Protein AF-A0AAW0AL88-F1 (afdb_monomer_lite)

Foldseek 3Di:
DPPPVVVVDPDPPPPPVVVVVVVVVVVVVVVVVVVVVVVVVVVVVVVVVVVVCVVVVPPDDDDCPDPVNVVVVQVVLVVQLVVLLVQLLVLLVVLLVLVVVCPDPPQDPVNNVVSVVVNVVSLVVNVVSLVSNQVSQVPHVVRHDRDDPVLSLVPNDSLSSVPVPPVPDPCCPPQCSDPVNVVVVVVVVCVVCVVVVLVVVLVVLQVLLQVLVLQLLLLVVVLVVCVVVVVPVVSVVSVVVSVVSVVVVVVVVVVVVVLCPDPPNPHDSDHDDDPDPVSDDPPPSDDDDDDDDDDDDDDDDDDDDDDDDDDDDDDPVVVVVVVVVVSVVVVVVPD

Organism: NCBI:txid2862362

Structure (mmCIF, N/CA/C/O backbone):
data_AF-A0AAW0AL88-F1
#
_entry.id   AF-A0AAW0AL88-F1
#
loop_
_atom_site.group_PDB
_atom_site.id
_atom_site.type_symbol
_atom_site.label_atom_id
_atom_site.label_alt_id
_atom_site.label_comp_id
_atom_site.label_asym_id
_atom_site.label_entity_id
_atom_site.label_seq_id
_atom_site.pdbx_PDB_ins_code
_atom_site.Cartn_x
_atom_site.Cartn_y
_atom_site.Cartn_z
_atom_site.occupancy
_atom_site.B_iso_or_equiv
_atom_site.auth_seq_id
_atom_site.auth_comp_id
_atom_site.auth_asym_id
_atom_site.auth_atom_id
_atom_site.pdbx_PDB_model_num
ATOM 1 N N . ARG A 1 1 ? 13.564 46.982 74.775 1.00 53.03 1 ARG A N 1
ATOM 2 C CA . ARG A 1 1 ? 12.233 47.479 74.321 1.00 53.03 1 ARG A CA 1
ATOM 3 C C . ARG A 1 1 ? 11.863 47.000 72.902 1.00 53.03 1 ARG A C 1
ATOM 5 O O . ARG A 1 1 ? 10.699 47.071 72.537 1.00 53.03 1 ARG A O 1
ATOM 12 N N . GLU A 1 2 ? 12.799 46.439 72.139 1.00 50.78 2 GLU A N 1
ATOM 13 C CA . GLU A 1 2 ? 12.770 46.278 70.680 1.00 50.78 2 GLU A CA 1
ATOM 14 C C . GLU A 1 2 ? 11.782 45.220 70.145 1.00 50.78 2 GLU A C 1
ATOM 16 O O . GLU A 1 2 ? 11.382 45.283 68.987 1.00 50.78 2 GLU A O 1
ATOM 21 N N . ARG A 1 3 ? 11.322 44.261 70.966 1.00 45.75 3 ARG A N 1
ATOM 22 C CA . ARG A 1 3 ? 10.416 43.181 70.501 1.00 45.75 3 ARG A CA 1
ATOM 23 C C . ARG A 1 3 ? 8.964 43.621 70.235 1.00 45.75 3 ARG A C 1
ATOM 25 O O . ARG A 1 3 ? 8.165 42.787 69.829 1.00 45.75 3 ARG A O 1
ATOM 32 N N . VAL A 1 4 ? 8.618 44.893 70.457 1.00 48.84 4 VAL A N 1
ATOM 33 C CA . VAL A 1 4 ? 7.266 45.441 70.202 1.00 48.84 4 VAL A CA 1
ATOM 34 C C . VAL A 1 4 ? 7.198 46.217 68.880 1.00 48.84 4 VAL A C 1
ATOM 36 O O . VAL A 1 4 ? 6.176 46.188 68.200 1.00 48.84 4 VAL A O 1
ATOM 39 N N . GLU A 1 5 ? 8.285 46.874 68.468 1.00 47.38 5 GLU A N 1
ATOM 40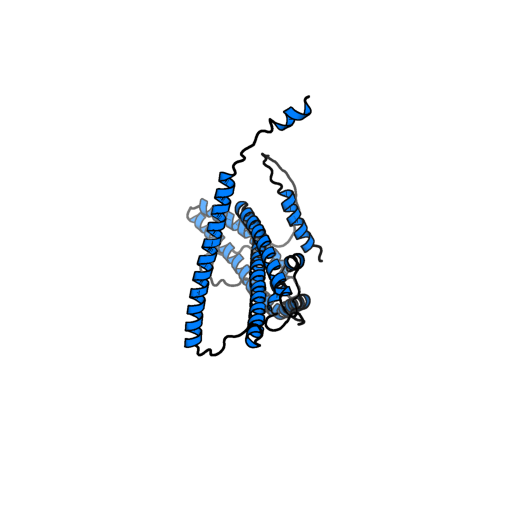 C CA . GLU A 1 5 ? 8.302 47.701 67.251 1.00 47.38 5 GLU A CA 1
ATOM 41 C C . GLU A 1 5 ? 8.389 46.856 65.970 1.00 47.38 5 GLU A C 1
ATOM 43 O O . GLU A 1 5 ? 7.806 47.223 64.950 1.00 47.38 5 GLU A O 1
ATOM 48 N N . ALA A 1 6 ? 8.992 45.663 66.048 1.00 50.16 6 ALA A N 1
ATOM 49 C CA . ALA A 1 6 ? 9.098 44.708 64.939 1.00 50.16 6 ALA A CA 1
ATOM 50 C C . ALA A 1 6 ? 7.747 44.208 64.376 1.00 50.16 6 ALA A C 1
ATOM 52 O O . ALA A 1 6 ? 7.713 43.660 63.279 1.00 50.16 6 ALA A O 1
ATOM 53 N N . ILE A 1 7 ? 6.634 44.397 65.097 1.00 49.16 7 ILE A N 1
ATOM 54 C CA . ILE A 1 7 ? 5.284 44.003 64.652 1.00 49.16 7 ILE A CA 1
ATOM 55 C C . ILE A 1 7 ? 4.590 45.138 63.870 1.00 49.16 7 ILE A C 1
ATOM 57 O O . ILE A 1 7 ? 3.636 44.892 63.137 1.00 49.16 7 ILE A O 1
ATOM 61 N N . ARG A 1 8 ? 5.058 46.392 63.987 1.00 47.66 8 ARG A N 1
ATOM 62 C CA . ARG A 1 8 ? 4.342 47.567 63.454 1.00 47.66 8 ARG A CA 1
ATOM 63 C C . ARG A 1 8 ? 4.602 47.892 61.982 1.00 47.66 8 ARG A C 1
ATOM 65 O O . ARG A 1 8 ? 3.777 48.577 61.391 1.00 47.66 8 ARG A O 1
ATOM 72 N N . ASN A 1 9 ? 5.697 47.394 61.405 1.00 55.06 9 ASN A N 1
ATOM 73 C CA . ASN A 1 9 ? 6.119 47.678 60.026 1.00 55.06 9 ASN A CA 1
ATOM 74 C C . ASN A 1 9 ? 6.251 46.400 59.174 1.00 55.06 9 ASN A C 1
ATOM 76 O O . ASN A 1 9 ? 7.238 46.218 58.464 1.00 55.06 9 ASN A O 1
ATOM 80 N N . VAL A 1 10 ? 5.248 45.517 59.211 1.00 48.25 10 VAL A N 1
ATOM 81 C CA . VAL A 1 10 ? 5.053 44.559 58.110 1.00 48.25 10 VAL A CA 1
ATOM 82 C C . VAL A 1 10 ? 4.366 45.320 56.969 1.00 48.25 10 VAL A C 1
ATOM 84 O O . VAL A 1 10 ? 3.235 45.772 57.163 1.00 48.25 10 VAL A O 1
ATOM 87 N N . PRO A 1 11 ? 5.000 45.506 55.795 1.00 47.00 11 PRO A N 1
ATOM 88 C CA . PRO A 1 11 ? 4.330 46.142 54.672 1.00 47.00 11 PRO A CA 1
ATOM 89 C C . PRO A 1 11 ? 3.191 45.238 54.199 1.00 47.00 11 PRO A C 1
ATOM 91 O O . PRO A 1 11 ? 3.417 44.095 53.800 1.00 47.00 11 PRO A O 1
ATOM 94 N N . VAL A 1 12 ? 1.959 45.750 54.224 1.00 53.41 12 VAL A N 1
ATOM 95 C CA . VAL A 1 12 ? 0.823 45.068 53.597 1.00 53.41 12 VAL A CA 1
ATOM 96 C C . VAL A 1 12 ? 1.023 45.147 52.087 1.00 53.41 12 VAL A C 1
ATOM 98 O O . VAL A 1 12 ? 0.667 46.135 51.447 1.00 53.41 12 VAL A O 1
ATOM 101 N N . ILE A 1 13 ? 1.625 44.103 51.518 1.00 51.59 13 ILE A N 1
ATOM 102 C CA . ILE A 1 13 ? 1.694 43.918 50.071 1.00 51.59 13 ILE A CA 1
ATOM 103 C C . ILE A 1 13 ? 0.266 43.635 49.596 1.00 51.59 13 ILE A C 1
ATOM 105 O O . ILE A 1 13 ? -0.215 42.503 49.671 1.00 51.59 13 ILE A O 1
ATOM 109 N N . ILE A 1 14 ? -0.417 44.677 49.118 1.00 53.16 14 ILE A N 1
ATOM 110 C CA . ILE A 1 14 ? -1.718 44.569 48.448 1.00 53.16 14 ILE A CA 1
ATOM 111 C C . ILE A 1 14 ? -1.472 43.934 47.071 1.00 53.16 14 ILE A C 1
ATOM 113 O O . ILE A 1 14 ? -1.403 44.609 46.046 1.00 53.16 14 ILE A O 1
ATOM 117 N N . SER A 1 15 ? -1.262 42.618 47.066 1.00 52.50 15 SER A N 1
ATOM 118 C CA . SER A 1 15 ? -1.003 41.827 45.864 1.00 52.50 15 SER A CA 1
ATOM 119 C C . SER A 1 15 ? -2.294 41.604 45.082 1.00 52.50 15 SER A C 1
ATOM 121 O O . SER A 1 15 ? -3.008 40.635 45.301 1.00 52.50 15 SER A O 1
ATOM 123 N N . ASP A 1 16 ? -2.595 42.545 44.185 1.00 54.50 16 ASP A N 1
ATOM 124 C CA . ASP A 1 16 ? -3.386 42.367 42.953 1.00 54.50 16 ASP A CA 1
ATOM 125 C C . ASP A 1 16 ? -4.714 41.568 43.060 1.00 54.50 16 ASP A C 1
ATOM 127 O O . ASP A 1 16 ? -5.187 40.933 42.113 1.00 54.50 16 ASP A O 1
ATOM 131 N N . GLY A 1 17 ? -5.346 41.602 44.239 1.00 53.78 17 GLY A N 1
ATOM 132 C CA . GLY A 1 17 ? -6.524 40.790 44.567 1.00 53.78 17 GLY A CA 1
ATOM 133 C C . GLY A 1 17 ? -7.760 41.132 43.734 1.00 53.78 17 GLY A C 1
ATOM 134 O O . GLY A 1 17 ? -8.638 40.295 43.542 1.00 53.78 17 GLY A O 1
ATOM 135 N N . ALA A 1 18 ? -7.816 42.351 43.191 1.00 55.06 18 ALA A N 1
ATOM 136 C CA . ALA A 1 18 ? -8.851 42.756 42.247 1.00 55.06 18 ALA A CA 1
ATOM 137 C C . ALA A 1 18 ? -8.755 41.965 40.931 1.00 55.06 18 ALA A C 1
ATOM 139 O O . ALA A 1 18 ? -9.780 41.539 40.401 1.00 55.06 18 ALA A O 1
ATOM 140 N N . THR A 1 19 ? -7.540 41.716 40.439 1.00 57.47 19 THR A N 1
ATOM 141 C CA . THR A 1 19 ? -7.290 41.013 39.174 1.00 57.47 19 THR A CA 1
ATOM 142 C C . THR A 1 19 ? -7.588 39.519 39.302 1.00 57.47 19 THR A C 1
ATOM 144 O O . THR A 1 19 ? -8.256 38.959 38.434 1.00 57.47 19 THR A O 1
ATOM 147 N N . THR A 1 20 ? -7.207 38.884 40.418 1.00 65.94 20 THR A N 1
ATOM 148 C CA . THR A 1 20 ? -7.560 37.476 40.705 1.00 65.94 20 THR A CA 1
ATOM 149 C C . THR A 1 20 ? -9.044 37.275 41.027 1.00 65.94 20 THR A C 1
ATOM 151 O O . THR A 1 20 ? -9.631 36.279 40.603 1.00 65.94 20 THR A O 1
ATOM 154 N N . TYR A 1 21 ? -9.699 38.217 41.714 1.00 72.94 21 TYR A N 1
ATOM 155 C CA . TYR A 1 21 ? -11.148 38.140 41.923 1.00 72.94 21 TYR A CA 1
ATOM 156 C C . TYR A 1 21 ? -11.926 38.356 40.615 1.00 72.94 21 TYR A C 1
ATOM 158 O O . TYR A 1 21 ? -12.899 37.651 40.353 1.00 72.94 21 TYR A O 1
ATOM 166 N N . ALA A 1 22 ? -11.487 39.283 39.755 1.00 74.75 22 ALA A N 1
ATOM 167 C CA . ALA A 1 22 ? -12.126 39.548 38.467 1.00 74.75 22 ALA A CA 1
ATOM 168 C C . ALA A 1 22 ? -12.036 38.357 37.497 1.00 74.75 22 ALA A C 1
ATOM 170 O O . ALA A 1 22 ? -13.021 38.073 36.807 1.00 74.75 22 ALA A O 1
ATOM 171 N N . THR A 1 23 ? -10.907 37.637 37.461 1.00 79.44 23 THR A N 1
ATOM 172 C CA . THR A 1 23 ? -10.758 36.420 36.645 1.00 79.44 23 THR A CA 1
ATOM 173 C C . THR A 1 23 ? -11.611 35.273 37.182 1.00 79.44 23 THR A C 1
ATOM 175 O O . THR A 1 23 ? -12.412 34.733 36.420 1.00 79.44 23 THR A O 1
ATOM 178 N N . ALA A 1 24 ? -11.578 34.977 38.485 1.00 80.69 24 ALA A N 1
ATOM 179 C CA . ALA A 1 24 ? -12.453 33.962 39.089 1.00 80.69 24 ALA A CA 1
ATOM 180 C C . ALA A 1 24 ? -13.954 34.286 38.896 1.00 80.69 24 ALA A C 1
ATOM 182 O O . ALA A 1 24 ? -14.771 33.411 38.587 1.00 80.69 24 ALA A O 1
ATOM 183 N N . ALA A 1 25 ? -14.330 35.566 38.993 1.00 81.25 25 ALA A N 1
ATOM 184 C CA . ALA A 1 25 ? -15.679 36.044 38.692 1.00 81.25 25 ALA A CA 1
ATOM 185 C C . ALA A 1 25 ? -16.038 35.953 37.195 1.00 81.25 25 ALA A C 1
ATOM 187 O O . ALA A 1 25 ? -17.219 35.973 36.849 1.00 81.25 25 ALA A O 1
ATOM 188 N N . ALA A 1 26 ? -15.068 35.899 36.279 1.00 83.62 26 ALA A N 1
ATOM 189 C CA . ALA A 1 26 ? -15.301 35.675 34.850 1.00 83.62 26 ALA A CA 1
ATOM 190 C C . ALA A 1 26 ? -15.414 34.176 34.519 1.00 83.62 26 ALA A C 1
ATOM 192 O O . ALA A 1 26 ? -16.304 33.784 33.764 1.00 83.62 26 ALA A O 1
ATOM 193 N N . GLU A 1 27 ? -14.580 33.330 35.127 1.00 85.31 27 GLU A N 1
ATOM 194 C CA . GLU A 1 27 ? -14.631 31.870 34.978 1.00 85.31 27 GLU A CA 1
ATOM 195 C C . GLU A 1 27 ? -15.942 31.287 35.512 1.00 85.31 27 GLU A C 1
ATOM 197 O O . GLU A 1 27 ? -16.611 30.534 34.807 1.00 85.31 27 GLU A O 1
ATOM 202 N N . THR A 1 28 ? -16.388 31.707 36.697 1.00 89.25 28 THR A N 1
ATOM 203 C CA . THR A 1 28 ? -17.703 31.316 37.241 1.00 89.25 28 THR A CA 1
ATOM 204 C C . THR A 1 28 ? -18.861 31.744 36.332 1.00 89.25 28 THR A C 1
ATOM 206 O O . THR A 1 28 ? -19.745 30.935 36.046 1.00 89.25 28 THR A O 1
ATOM 209 N N . ARG A 1 29 ? -18.837 32.969 35.780 1.00 90.50 29 ARG A N 1
ATOM 210 C CA . ARG A 1 29 ? -19.821 33.418 34.771 1.00 90.50 29 ARG A CA 1
ATOM 211 C C . ARG A 1 29 ? -19.762 32.594 33.479 1.00 90.50 29 ARG A C 1
ATOM 213 O O . ARG A 1 29 ? -20.810 32.348 32.879 1.00 90.50 29 ARG A O 1
ATOM 220 N N . ARG A 1 30 ? -18.579 32.139 33.053 1.00 90.94 30 ARG A N 1
ATOM 221 C CA . ARG A 1 30 ? -18.403 31.247 31.894 1.00 90.94 30 ARG A CA 1
ATOM 222 C C . ARG A 1 30 ? -19.005 29.866 32.162 1.00 90.94 30 ARG A C 1
ATOM 224 O O . ARG A 1 30 ? -19.801 29.408 31.347 1.00 90.94 30 ARG A O 1
ATOM 231 N N . ILE A 1 31 ? -18.703 29.261 33.312 1.00 91.31 31 ILE A N 1
ATOM 232 C CA . ILE A 1 31 ? -19.233 27.954 33.735 1.00 91.31 31 ILE A CA 1
ATOM 233 C C . ILE A 1 31 ? -20.763 27.999 33.851 1.00 91.31 31 ILE A C 1
ATOM 235 O O . ILE A 1 31 ? -21.443 27.157 33.272 1.00 91.31 31 ILE A O 1
ATOM 239 N N . GLU A 1 32 ? -21.334 29.012 34.508 1.00 93.31 32 GLU A N 1
ATOM 240 C CA . GLU A 1 32 ? -22.794 29.137 34.643 1.00 93.31 32 GLU A CA 1
ATOM 241 C C . GLU A 1 32 ? -23.484 29.460 33.300 1.00 93.31 32 GLU A C 1
ATOM 243 O O . GLU A 1 32 ? -24.644 29.111 33.087 1.00 93.31 32 GLU A O 1
ATOM 248 N N . THR A 1 33 ? -22.779 30.072 32.341 1.00 93.69 33 THR A N 1
ATOM 249 C CA . THR A 1 33 ? -23.282 30.223 30.961 1.00 93.69 33 THR A CA 1
ATOM 250 C C . THR A 1 33 ? -23.246 28.898 30.198 1.00 93.69 33 THR A C 1
ATOM 252 O O . THR A 1 33 ? -24.228 28.554 29.546 1.00 93.69 33 THR A O 1
ATOM 255 N N . GLN A 1 34 ? -22.170 28.114 30.327 1.00 92.81 34 GLN A N 1
ATOM 256 C CA . GLN A 1 34 ? -22.088 26.762 29.760 1.00 92.81 34 GLN A CA 1
ATOM 257 C C . GLN A 1 34 ? -23.157 25.834 30.354 1.00 92.81 34 GLN A C 1
ATOM 259 O O . GLN A 1 34 ? -23.782 25.081 29.616 1.00 92.81 34 GLN A O 1
ATOM 264 N N . ARG A 1 35 ? -23.419 25.931 31.663 1.00 94.75 35 ARG A N 1
ATOM 265 C CA . ARG A 1 35 ? -24.463 25.174 32.365 1.00 94.75 35 ARG A CA 1
ATOM 266 C C . ARG A 1 35 ? -25.865 25.511 31.857 1.00 94.75 35 ARG A C 1
ATOM 268 O O . ARG A 1 35 ? -26.620 24.594 31.547 1.00 94.75 35 ARG A O 1
ATOM 275 N N . ARG A 1 36 ? -26.210 26.801 31.741 1.00 94.06 36 ARG A N 1
ATOM 276 C CA . ARG A 1 36 ? -27.502 27.225 31.171 1.00 94.06 36 ARG A CA 1
ATOM 277 C C . ARG A 1 36 ? -27.662 26.733 29.737 1.00 94.06 36 ARG A C 1
ATOM 279 O O . ARG A 1 36 ? -28.673 26.113 29.433 1.00 94.06 36 ARG A O 1
ATOM 286 N N . HIS A 1 37 ? -26.629 26.875 28.909 1.00 94.94 37 HIS A N 1
ATOM 287 C CA . HIS A 1 37 ? -26.670 26.393 27.532 1.00 94.94 37 HIS A CA 1
ATOM 288 C C . HIS A 1 37 ? -26.791 24.861 27.427 1.00 94.94 37 HIS A C 1
ATOM 290 O O . HIS A 1 37 ? -27.543 24.351 26.602 1.00 94.94 37 HIS A O 1
ATOM 296 N N . ALA A 1 38 ? -26.124 24.105 28.304 1.00 93.06 38 ALA A N 1
ATOM 297 C CA . ALA A 1 38 ? -26.294 22.655 28.390 1.00 93.06 38 ALA A CA 1
ATOM 298 C C . ALA A 1 38 ? -27.721 22.261 28.817 1.00 93.06 38 ALA A C 1
ATOM 300 O O . ALA A 1 38 ? -28.262 21.289 28.295 1.00 93.06 38 ALA A O 1
ATOM 301 N N . MET A 1 39 ? -28.352 23.031 29.711 1.00 95.31 39 MET A N 1
ATOM 302 C CA . MET A 1 39 ? -29.747 22.824 30.116 1.00 95.31 39 MET A CA 1
ATOM 303 C C . MET A 1 39 ? -30.737 23.168 28.991 1.00 95.31 39 MET A C 1
ATOM 305 O O . MET A 1 39 ? -31.696 22.431 28.791 1.00 95.31 39 MET A O 1
ATOM 309 N N . GLU A 1 40 ? -30.493 24.238 28.229 1.00 95.56 40 GLU A N 1
ATOM 310 C CA . GLU A 1 40 ? -31.259 24.610 27.025 1.00 95.56 40 GLU A CA 1
ATOM 311 C C . GLU A 1 40 ? -31.160 23.533 25.931 1.00 95.56 40 GLU A C 1
ATOM 313 O O . GLU A 1 40 ? -32.158 23.179 25.304 1.00 95.56 40 GLU A O 1
ATOM 318 N N . ILE A 1 41 ? -29.963 22.971 25.722 1.00 95.00 41 ILE A N 1
ATOM 319 C CA . ILE A 1 41 ? -29.756 21.846 24.802 1.00 95.00 41 ILE A CA 1
ATOM 320 C C . ILE A 1 41 ? -30.482 20.598 25.314 1.00 95.00 41 ILE A C 1
ATOM 322 O O . ILE A 1 41 ? -31.161 19.952 24.524 1.00 95.00 41 ILE A O 1
ATOM 326 N N . TYR A 1 42 ? -30.381 20.274 26.608 1.00 94.56 42 TYR A N 1
ATOM 327 C CA . TYR A 1 42 ? -31.044 19.111 27.206 1.00 94.56 42 TYR A CA 1
ATOM 328 C C . TYR A 1 42 ? -32.574 19.191 27.115 1.00 94.56 42 TYR A C 1
ATOM 330 O O . TYR A 1 42 ? -33.216 18.218 26.727 1.00 94.56 42 TYR A O 1
ATOM 338 N N . THR A 1 43 ? -33.180 20.338 27.438 1.00 95.50 43 THR A N 1
ATOM 339 C CA . THR A 1 43 ? -34.639 20.494 27.333 1.00 95.50 43 THR A CA 1
ATOM 340 C C . THR A 1 43 ? -35.106 20.447 25.885 1.00 95.50 43 THR A C 1
ATOM 342 O O . THR A 1 43 ? -36.128 19.821 25.611 1.00 95.50 43 THR A O 1
ATOM 345 N N . LYS A 1 44 ? -34.342 21.018 24.942 1.00 96.12 44 LYS A N 1
ATOM 346 C CA . LYS A 1 44 ? -34.639 20.877 23.514 1.00 96.12 44 LYS A CA 1
ATOM 347 C C . LYS A 1 44 ? -34.550 19.418 23.054 1.00 96.12 44 LYS A C 1
ATOM 349 O O . LYS A 1 44 ? -35.508 18.920 22.473 1.00 96.12 44 LYS A O 1
ATOM 354 N N . THR A 1 45 ? -33.442 18.722 23.315 1.00 94.00 45 THR A N 1
ATOM 355 C CA . THR A 1 45 ? -33.274 17.337 22.846 1.00 94.00 45 THR A CA 1
ATOM 356 C C . THR A 1 45 ? -34.255 16.379 23.513 1.00 94.00 45 THR A C 1
ATOM 358 O O . THR A 1 45 ? -34.684 15.430 22.867 1.00 94.00 45 THR A O 1
ATOM 361 N N . LEU A 1 46 ? -34.681 16.638 24.753 1.00 93.56 46 LEU A N 1
ATOM 362 C CA . LEU A 1 46 ? -35.753 15.880 25.399 1.00 93.56 46 LEU A CA 1
ATOM 363 C C . LEU A 1 46 ? -37.099 16.037 24.670 1.00 93.56 46 LEU A C 1
ATOM 365 O O . LEU A 1 46 ? -37.792 15.039 24.487 1.00 93.56 46 LEU A O 1
ATOM 369 N N . LEU A 1 47 ? -37.447 17.249 24.219 1.00 94.62 47 LEU A N 1
ATOM 370 C CA . LEU A 1 47 ? -38.647 17.493 23.406 1.00 94.62 47 LEU A CA 1
ATOM 371 C C . LEU A 1 47 ? -38.537 16.834 22.021 1.00 94.62 47 LEU A C 1
ATOM 373 O O . LEU A 1 47 ? -39.477 16.166 21.593 1.00 94.62 47 LEU A O 1
ATOM 377 N N . ASP A 1 48 ? -37.381 16.965 21.358 1.00 94.00 48 ASP A N 1
ATOM 378 C CA . ASP A 1 48 ? -37.106 16.320 20.065 1.00 94.00 48 ASP A CA 1
ATOM 379 C C . ASP A 1 48 ? -37.220 14.776 20.178 1.00 94.00 48 ASP A C 1
ATOM 381 O O . ASP A 1 48 ? -37.735 14.118 19.275 1.00 94.00 48 ASP A O 1
ATOM 385 N N . ILE A 1 49 ? -36.790 14.186 21.304 1.00 91.50 49 ILE A N 1
ATOM 386 C CA . ILE A 1 49 ? -36.936 12.747 21.595 1.00 91.50 49 ILE A CA 1
ATOM 387 C C . ILE A 1 49 ? -38.402 12.368 21.844 1.00 91.50 49 ILE A C 1
ATOM 389 O O . ILE A 1 49 ? -38.858 11.381 21.277 1.00 91.50 49 ILE A O 1
ATOM 393 N N . GLN A 1 50 ? -39.155 13.138 22.635 1.00 91.38 50 GLN A N 1
ATOM 394 C CA . GLN A 1 50 ? -40.568 12.844 22.929 1.00 91.38 50 GLN A CA 1
ATOM 395 C C . GLN A 1 50 ? -41.450 12.876 21.669 1.00 91.38 50 GLN A C 1
ATOM 397 O O . GLN A 1 50 ? -42.315 12.021 21.487 1.00 91.38 50 GLN A O 1
ATOM 402 N N . ASP A 1 51 ? -41.201 13.824 20.763 1.00 93.88 51 ASP A N 1
ATOM 403 C CA . ASP A 1 51 ? -41.846 13.895 19.446 1.00 93.88 51 ASP A CA 1
ATOM 404 C C . ASP A 1 51 ? -41.508 12.665 18.575 1.00 93.88 51 ASP A C 1
ATOM 406 O O . ASP A 1 51 ? -42.389 12.096 17.927 1.00 93.88 51 ASP A O 1
ATOM 410 N N . LEU A 1 52 ? -40.261 12.180 18.612 1.00 91.56 52 LEU A N 1
ATOM 411 C CA . LEU A 1 52 ? -39.867 10.936 17.938 1.00 91.56 52 LEU A CA 1
ATOM 412 C C . LEU A 1 52 ? -40.490 9.682 18.575 1.00 91.56 52 LEU A C 1
ATOM 414 O O . LEU A 1 52 ? -40.943 8.808 17.839 1.00 91.56 52 LEU A O 1
ATOM 418 N N . GLU A 1 53 ? -40.564 9.593 19.904 1.00 92.38 53 GLU A N 1
ATOM 419 C CA . GLU A 1 53 ? -41.201 8.479 20.627 1.00 92.38 53 GLU A CA 1
ATOM 420 C C . GLU A 1 53 ? -42.685 8.348 20.246 1.00 92.38 53 GLU A C 1
ATOM 422 O O . GLU A 1 53 ? -43.139 7.254 19.903 1.00 92.38 53 GLU A O 1
ATOM 427 N N . ILE A 1 54 ? -43.411 9.473 20.181 1.00 92.38 54 ILE A N 1
ATOM 428 C CA . ILE A 1 54 ? -44.807 9.529 19.719 1.00 92.38 54 ILE A CA 1
ATOM 429 C C . ILE A 1 54 ? -44.929 9.077 18.254 1.00 92.38 54 ILE A C 1
ATOM 431 O O . ILE A 1 54 ? -45.782 8.248 17.936 1.00 92.38 54 ILE A O 1
ATOM 435 N N . ARG A 1 55 ? -44.076 9.585 17.352 1.00 93.00 55 ARG A N 1
ATOM 436 C CA . ARG A 1 55 ? -44.105 9.236 15.914 1.00 93.00 55 ARG A CA 1
ATOM 437 C C . ARG A 1 55 ? -43.771 7.773 15.630 1.00 93.00 55 ARG A C 1
ATOM 439 O O . ARG A 1 55 ? -44.244 7.234 14.633 1.00 93.00 55 ARG A O 1
ATOM 446 N N . LEU A 1 56 ? -42.937 7.158 16.465 1.00 90.19 56 LEU A N 1
ATOM 447 C CA . LEU A 1 56 ? -42.497 5.768 16.333 1.00 90.19 56 LEU A CA 1
ATOM 448 C C . LEU A 1 56 ? -43.368 4.780 17.130 1.00 90.19 56 LEU A C 1
ATOM 450 O O . LEU A 1 56 ? -43.168 3.575 17.010 1.00 90.19 56 LEU A O 1
ATOM 454 N N . GLY A 1 57 ? -44.335 5.264 17.920 1.00 89.75 57 GLY A N 1
ATOM 455 C CA . GLY A 1 57 ? -45.216 4.423 18.738 1.00 89.75 57 GLY A CA 1
ATOM 456 C C . GLY A 1 57 ? -44.516 3.758 19.929 1.00 89.75 57 GLY A C 1
ATOM 457 O O . GLY A 1 57 ? -44.950 2.698 20.382 1.00 89.75 57 GLY A O 1
ATOM 458 N N . ILE A 1 58 ? -43.427 4.349 20.428 1.00 86.69 58 ILE A N 1
ATOM 459 C CA . ILE A 1 58 ? -42.625 3.797 21.525 1.00 86.69 58 ILE A CA 1
ATOM 460 C C . ILE A 1 58 ? -43.340 4.090 22.850 1.00 86.69 58 ILE A C 1
ATOM 462 O O . ILE A 1 58 ? -43.308 5.211 23.349 1.00 86.69 58 ILE A O 1
ATOM 466 N N . ALA A 1 59 ? -44.010 3.077 23.407 1.00 81.50 59 ALA A N 1
ATOM 467 C CA . ALA A 1 59 ? -44.802 3.215 24.633 1.00 81.50 59 ALA A CA 1
ATOM 468 C C . ALA A 1 59 ? -43.946 3.290 25.912 1.00 81.50 59 ALA A C 1
ATOM 470 O O . ALA A 1 59 ? -44.257 4.068 26.811 1.00 81.50 59 ALA A O 1
ATOM 471 N N . ASN A 1 60 ? -42.865 2.506 25.973 1.00 82.81 60 ASN A N 1
ATOM 472 C CA . ASN A 1 60 ? -41.922 2.468 27.089 1.00 82.81 60 ASN A CA 1
ATOM 473 C C . ASN A 1 60 ? -40.527 2.839 26.573 1.00 82.81 60 ASN A C 1
ATOM 475 O O . ASN A 1 60 ? -40.073 2.284 25.570 1.00 82.81 60 ASN A O 1
ATOM 479 N N . ARG A 1 61 ? -39.830 3.739 27.271 1.00 85.12 61 ARG A N 1
ATOM 480 C CA . ARG A 1 61 ? -38.404 3.997 27.034 1.00 85.12 61 ARG A CA 1
ATOM 481 C C . ARG A 1 61 ? -37.581 2.854 27.637 1.00 85.12 61 ARG A C 1
ATOM 483 O O . ARG A 1 61 ? -37.940 2.336 28.687 1.00 85.12 61 ARG A O 1
ATOM 490 N N . TRP A 1 62 ? -36.477 2.481 26.993 1.00 85.44 62 TRP A N 1
ATOM 491 C CA . TRP A 1 62 ? -35.521 1.533 27.569 1.00 85.44 62 TRP A CA 1
ATOM 492 C C . TRP A 1 62 ? -34.864 2.133 28.822 1.00 85.44 62 TRP A C 1
ATOM 494 O O . TRP A 1 62 ? -34.211 3.177 28.742 1.00 85.44 62 TRP A O 1
ATOM 504 N N . GLU A 1 63 ? -35.053 1.479 29.967 1.00 85.06 63 GLU A N 1
ATOM 505 C CA . GLU A 1 63 ? -34.398 1.816 31.236 1.00 85.06 63 GLU A CA 1
ATOM 506 C C . GLU A 1 63 ? -33.034 1.105 31.338 1.00 85.06 63 GLU A C 1
ATOM 508 O O . GLU A 1 63 ? -32.740 0.185 30.573 1.00 85.06 63 GLU A O 1
ATOM 513 N N . SER A 1 64 ? -32.150 1.568 32.229 1.00 81.00 64 SER A N 1
ATOM 514 C CA . SER A 1 64 ? -30.724 1.179 32.229 1.00 81.00 64 SER A CA 1
ATOM 515 C C . SER A 1 64 ? -30.437 -0.294 32.557 1.00 81.00 64 SER A C 1
ATOM 517 O O . SER A 1 64 ? -29.316 -0.759 32.359 1.00 81.00 64 SER A O 1
ATOM 519 N N . ASP A 1 65 ? -31.437 -0.991 33.080 1.00 84.19 65 ASP A N 1
ATOM 520 C CA . ASP A 1 65 ? -31.480 -2.393 33.488 1.00 84.19 65 ASP A CA 1
ATOM 521 C C . ASP A 1 65 ? -32.277 -3.287 32.515 1.00 84.19 65 ASP A C 1
ATOM 523 O O . ASP A 1 65 ? -32.280 -4.507 32.673 1.00 84.19 65 ASP A O 1
ATOM 527 N N . GLY A 1 66 ? -32.910 -2.708 31.486 1.00 88.44 66 GLY A N 1
ATOM 528 C CA . GLY A 1 66 ? -33.622 -3.453 30.446 1.00 88.44 66 GLY A CA 1
ATOM 529 C C . GLY A 1 66 ? -32.684 -4.256 29.537 1.00 88.44 66 GLY A C 1
ATOM 530 O O . GLY A 1 66 ? -31.597 -3.795 29.175 1.00 88.44 66 GLY A O 1
ATOM 531 N N . GLU A 1 67 ? -33.117 -5.448 29.118 1.00 88.31 67 GLU A N 1
ATOM 532 C CA . GLU A 1 67 ? -32.326 -6.349 28.265 1.00 88.31 67 GLU A CA 1
ATOM 533 C C . GLU A 1 67 ? -31.947 -5.679 26.934 1.00 88.31 67 GLU A C 1
ATOM 535 O O . GLU A 1 67 ? -30.803 -5.776 26.488 1.00 88.31 67 GLU A O 1
ATOM 540 N N . GLU A 1 68 ? -32.863 -4.912 26.337 1.00 87.50 68 GLU A N 1
ATOM 541 C CA . GLU A 1 68 ? -32.618 -4.179 25.095 1.00 87.50 68 GLU A CA 1
ATOM 542 C C . GLU A 1 68 ? -31.591 -3.052 25.271 1.00 87.50 68 GLU A C 1
ATOM 544 O O . GLU A 1 68 ? -30.791 -2.801 24.365 1.00 87.50 68 GLU A O 1
ATOM 549 N N . TRP A 1 69 ? -31.561 -2.397 26.440 1.00 88.75 69 TRP A N 1
ATOM 550 C CA . TRP A 1 69 ? -30.556 -1.379 26.754 1.00 88.75 69 TRP A CA 1
ATOM 551 C C . TRP A 1 69 ? -29.168 -1.998 26.909 1.00 88.75 69 TRP A C 1
ATOM 553 O O . TRP A 1 69 ? -28.200 -1.494 26.335 1.00 88.75 69 TRP A O 1
ATOM 563 N N . ILE A 1 70 ? -29.074 -3.115 27.635 1.00 87.69 70 ILE A N 1
ATOM 564 C CA . ILE A 1 70 ? -27.827 -3.863 27.830 1.00 87.69 70 ILE A CA 1
ATOM 565 C C . ILE A 1 70 ? -27.309 -4.363 26.474 1.00 87.69 70 ILE A C 1
ATOM 567 O O . ILE A 1 70 ? -26.165 -4.081 26.113 1.00 87.69 70 ILE A O 1
ATOM 571 N N . ALA A 1 71 ? -28.163 -4.995 25.663 1.00 88.25 71 ALA A N 1
ATOM 572 C CA . ALA A 1 71 ? -27.810 -5.445 24.319 1.00 88.25 71 ALA A CA 1
ATOM 573 C C . ALA A 1 71 ? -27.342 -4.284 23.420 1.00 88.25 71 ALA A C 1
ATOM 575 O O . ALA A 1 71 ? -26.306 -4.388 22.755 1.00 88.25 71 ALA A O 1
ATOM 576 N N . ALA A 1 72 ? -28.042 -3.144 23.432 1.00 88.00 72 ALA A N 1
ATOM 577 C CA . ALA A 1 72 ? -27.650 -1.956 22.675 1.00 88.00 72 ALA A CA 1
ATOM 578 C C . ALA A 1 72 ? -26.319 -1.348 23.164 1.00 88.00 72 ALA A C 1
ATOM 580 O O . ALA A 1 72 ? -25.514 -0.892 22.343 1.00 88.00 72 ALA A O 1
ATOM 581 N N . ALA A 1 73 ? -26.046 -1.375 24.472 1.00 87.62 73 ALA A N 1
ATOM 582 C CA . ALA A 1 73 ? -24.776 -0.942 25.050 1.00 87.62 73 ALA A CA 1
ATOM 583 C C . ALA A 1 73 ? -23.616 -1.850 24.602 1.00 87.62 73 ALA A C 1
ATOM 585 O O . ALA A 1 73 ? -22.608 -1.342 24.100 1.00 87.62 73 ALA A O 1
ATOM 586 N N . THR A 1 74 ? -23.791 -3.174 24.655 1.00 88.56 74 THR A N 1
ATOM 587 C CA . THR A 1 74 ? -22.820 -4.156 24.148 1.00 88.56 74 THR A CA 1
ATOM 588 C C . THR A 1 74 ? -22.593 -4.006 22.640 1.00 88.56 74 THR A C 1
ATOM 590 O O . THR A 1 74 ? -21.449 -4.021 22.175 1.00 88.56 74 THR A O 1
ATOM 593 N N . MET A 1 75 ? -23.644 -3.777 21.844 1.00 88.00 75 MET A N 1
ATOM 594 C CA . MET A 1 75 ? -23.507 -3.460 20.414 1.00 88.00 75 MET A CA 1
ATOM 595 C C . MET A 1 75 ? -22.723 -2.159 20.182 1.00 88.00 75 MET A C 1
ATOM 597 O O . MET A 1 75 ? -21.913 -2.080 19.254 1.00 88.00 75 MET A O 1
ATOM 601 N N . LEU A 1 76 ? -22.914 -1.137 21.023 1.00 89.31 76 LEU A N 1
ATOM 602 C CA . LEU A 1 76 ? -22.180 0.125 20.933 1.00 89.31 76 LEU A CA 1
ATOM 603 C C . LEU A 1 76 ? -20.703 -0.026 21.335 1.00 89.31 76 LEU A C 1
ATOM 605 O O . LEU A 1 76 ? -19.852 0.574 20.677 1.00 89.31 76 LEU A O 1
ATOM 609 N N . GLN A 1 77 ? -20.383 -0.830 22.355 1.00 88.00 77 GLN A N 1
ATOM 610 C CA . GLN A 1 77 ? -19.002 -1.172 22.728 1.00 88.00 77 GLN A CA 1
ATOM 611 C C . GLN A 1 77 ? -18.292 -1.904 21.582 1.00 88.00 77 GLN A C 1
ATOM 613 O O . GLN A 1 77 ? -17.262 -1.429 21.105 1.00 88.00 77 GLN A O 1
ATOM 618 N N . ASN A 1 78 ? -18.895 -2.972 21.045 1.00 87.44 78 ASN A N 1
ATOM 619 C CA . ASN A 1 78 ? -18.362 -3.699 19.887 1.00 87.44 78 ASN A CA 1
ATOM 620 C C . ASN A 1 78 ? -18.142 -2.774 18.673 1.00 87.44 78 ASN A C 1
ATOM 622 O O . ASN A 1 78 ? -17.108 -2.836 18.010 1.00 87.44 78 ASN A O 1
ATOM 626 N N . ARG A 1 79 ? -19.067 -1.837 18.414 1.00 88.75 79 ARG A N 1
ATOM 627 C CA . ARG A 1 79 ? -18.924 -0.841 17.338 1.00 88.75 79 ARG A CA 1
ATOM 628 C C . ARG A 1 79 ? -17.824 0.197 17.602 1.00 88.75 79 ARG A C 1
ATOM 630 O O . ARG A 1 79 ? -17.264 0.728 16.643 1.00 88.75 79 ARG A O 1
ATOM 637 N N . ARG A 1 80 ? -17.517 0.522 18.864 1.00 89.44 80 ARG A N 1
ATOM 638 C CA . ARG A 1 80 ? -16.369 1.377 19.231 1.00 89.44 80 ARG A CA 1
ATOM 639 C C . ARG A 1 80 ? -15.050 0.636 19.013 1.00 89.44 80 ARG A C 1
ATOM 641 O O . ARG A 1 80 ? -14.160 1.211 18.399 1.00 89.44 80 ARG A O 1
ATOM 648 N N . PHE A 1 81 ? -14.968 -0.625 19.439 1.00 87.06 81 PHE A N 1
ATOM 649 C CA . PHE A 1 81 ? -13.808 -1.495 19.231 1.00 87.06 81 PHE A CA 1
ATOM 650 C C . PHE A 1 81 ? -13.496 -1.703 17.744 1.00 87.06 81 PHE A C 1
ATOM 652 O O . PHE A 1 81 ? -12.387 -1.395 17.316 1.00 87.06 81 PHE A O 1
ATOM 659 N N . GLN A 1 82 ? -14.487 -2.082 16.927 1.00 84.06 82 GLN A N 1
ATOM 660 C CA . GLN A 1 82 ? -14.295 -2.223 15.477 1.00 84.06 82 GLN A CA 1
ATOM 661 C C . GLN A 1 82 ? -13.772 -0.922 14.846 1.00 84.06 82 GLN A C 1
ATOM 663 O O . GLN A 1 82 ? -12.777 -0.941 14.136 1.00 84.06 82 GLN A O 1
ATOM 668 N N . ARG A 1 83 ? -14.350 0.237 15.193 1.00 88.56 83 ARG A N 1
ATOM 669 C CA . ARG A 1 83 ? -13.864 1.543 14.708 1.00 88.56 83 ARG A CA 1
ATOM 670 C C . ARG A 1 83 ? -12.443 1.890 15.161 1.00 88.56 83 ARG A C 1
ATOM 672 O O . ARG A 1 83 ? -11.789 2.686 14.490 1.00 88.56 83 ARG A O 1
ATOM 679 N N . ALA A 1 84 ? -11.982 1.362 16.295 1.00 88.88 84 ALA A N 1
ATOM 680 C CA . ALA A 1 84 ? -10.602 1.529 16.738 1.00 88.88 84 ALA A CA 1
ATOM 681 C C . ALA A 1 84 ? -9.647 0.665 15.898 1.00 88.88 84 ALA A C 1
ATOM 683 O O . ALA A 1 84 ? -8.610 1.177 15.481 1.00 88.88 84 ALA A O 1
ATOM 684 N N . ILE A 1 85 ? -10.040 -0.575 15.564 1.00 84.50 85 ILE A N 1
ATOM 685 C CA . ILE A 1 85 ? -9.335 -1.434 14.593 1.00 84.50 85 ILE A CA 1
ATOM 686 C C . ILE A 1 85 ? -9.253 -0.737 13.231 1.00 84.50 85 ILE A C 1
ATOM 688 O O . ILE A 1 85 ? -8.148 -0.453 12.776 1.00 84.50 85 ILE A O 1
ATOM 692 N N . ASP A 1 86 ? -10.399 -0.383 12.632 1.00 82.88 86 ASP A N 1
ATOM 693 C CA . ASP A 1 86 ? -10.488 0.224 11.292 1.00 82.88 86 ASP A CA 1
ATOM 694 C C . ASP A 1 86 ? -9.583 1.474 11.171 1.00 82.88 86 ASP A C 1
ATOM 696 O O . ASP A 1 86 ? -8.978 1.754 10.132 1.00 82.88 86 ASP A O 1
ATOM 700 N N . HIS A 1 87 ? -9.491 2.259 12.253 1.00 88.31 87 HIS A N 1
ATOM 701 C CA . HIS A 1 87 ? -8.685 3.476 12.311 1.00 88.31 87 HIS A CA 1
ATOM 702 C C . HIS A 1 87 ? -7.187 3.204 12.509 1.00 88.31 87 HIS A C 1
ATOM 704 O O . HIS A 1 87 ? -6.366 3.895 11.901 1.00 88.31 87 HIS A O 1
ATOM 710 N N . LEU A 1 88 ? -6.828 2.225 13.346 1.00 87.25 88 LEU A N 1
ATOM 711 C CA . LEU A 1 88 ? -5.443 1.813 13.566 1.00 87.25 88 LEU A CA 1
ATOM 712 C C . LEU A 1 88 ? -4.854 1.188 12.294 1.00 87.25 88 LEU A C 1
ATOM 714 O O . LEU A 1 88 ? -3.787 1.609 11.849 1.00 87.25 88 LEU A O 1
ATOM 718 N N . GLU A 1 89 ? -5.589 0.267 11.670 1.00 82.56 89 GLU A N 1
ATOM 719 C CA . GLU A 1 89 ? -5.254 -0.358 10.387 1.00 82.56 89 GLU A CA 1
ATOM 720 C C . GLU A 1 89 ? -4.968 0.697 9.315 1.00 82.56 89 GLU A C 1
ATOM 722 O O . GLU A 1 89 ? -3.865 0.740 8.771 1.00 82.56 89 GLU A O 1
ATOM 727 N N . GLY A 1 90 ? -5.910 1.614 9.064 1.00 83.56 90 GLY A N 1
ATOM 728 C CA . GLY A 1 90 ? -5.745 2.648 8.039 1.00 83.56 90 GLY A CA 1
ATOM 729 C C . GLY A 1 90 ? -4.509 3.538 8.241 1.00 83.56 90 GLY A C 1
ATOM 730 O O . GLY A 1 90 ? -3.931 4.022 7.266 1.00 83.56 90 GLY A O 1
ATOM 731 N N . LEU A 1 91 ? -4.060 3.729 9.488 1.00 87.50 91 LEU A N 1
ATOM 732 C CA . LEU A 1 91 ? -2.833 4.465 9.810 1.00 87.50 91 LEU A CA 1
ATOM 733 C C . LEU A 1 91 ? -1.559 3.619 9.627 1.00 87.50 91 LEU A C 1
ATOM 735 O O . LEU A 1 91 ? -0.548 4.154 9.164 1.00 87.50 91 LEU A O 1
ATOM 739 N N . VAL A 1 92 ? -1.592 2.322 9.949 1.00 83.06 92 VAL A N 1
ATOM 740 C CA . VAL A 1 92 ? -0.463 1.397 9.731 1.00 83.06 92 VAL A CA 1
ATOM 741 C C . VAL A 1 92 ? -0.258 1.132 8.238 1.00 83.06 92 VAL A C 1
ATOM 743 O O . VAL A 1 92 ? 0.858 1.284 7.739 1.00 83.06 92 VAL A O 1
ATOM 746 N N . VAL A 1 93 ? -1.336 0.861 7.498 1.00 80.50 93 VAL A N 1
ATOM 747 C CA . VAL A 1 93 ? -1.336 0.704 6.034 1.00 80.50 93 VAL A CA 1
ATOM 748 C C . VAL A 1 93 ? -0.776 1.958 5.351 1.00 80.50 93 VAL A C 1
ATOM 750 O O . VAL A 1 93 ? 0.088 1.857 4.477 1.00 80.50 93 VAL A O 1
ATOM 753 N N . ALA A 1 94 ? -1.189 3.158 5.782 1.00 82.62 94 ALA A N 1
ATOM 754 C CA . ALA A 1 94 ? -0.618 4.409 5.280 1.00 82.62 94 ALA A CA 1
ATOM 755 C C . ALA A 1 94 ? 0.898 4.500 5.548 1.00 82.62 94 ALA A C 1
ATOM 757 O O . ALA A 1 94 ? 1.671 4.727 4.615 1.00 82.62 94 ALA A O 1
ATOM 758 N N . ARG A 1 95 ? 1.339 4.233 6.789 1.00 82.69 95 ARG A N 1
ATOM 759 C CA . ARG A 1 95 ? 2.762 4.216 7.179 1.00 82.69 95 ARG A CA 1
ATOM 760 C C . ARG A 1 95 ? 3.589 3.248 6.318 1.00 82.69 95 ARG A C 1
ATOM 762 O O . ARG A 1 95 ? 4.677 3.623 5.882 1.00 82.69 95 ARG A O 1
ATOM 769 N N . MET A 1 96 ? 3.081 2.053 6.007 1.00 79.12 96 MET A N 1
ATOM 770 C CA . MET A 1 96 ? 3.743 1.098 5.101 1.00 79.12 96 MET A CA 1
ATOM 771 C C . MET A 1 96 ? 3.941 1.680 3.691 1.00 79.12 96 MET A C 1
ATOM 773 O O . MET A 1 96 ? 5.060 1.693 3.174 1.00 79.12 96 MET A O 1
ATOM 777 N N . PHE A 1 97 ? 2.891 2.257 3.092 1.00 75.75 97 PHE A N 1
ATOM 778 C CA . PHE A 1 97 ? 2.962 2.913 1.775 1.00 75.75 97 PHE A CA 1
ATOM 779 C C . PHE A 1 97 ? 3.849 4.171 1.735 1.00 75.75 97 PHE A C 1
ATOM 781 O O . PHE A 1 97 ? 4.096 4.721 0.658 1.00 75.75 97 PHE A O 1
ATOM 788 N N . GLU A 1 98 ? 4.310 4.661 2.883 1.00 77.25 98 GLU A N 1
ATOM 789 C CA . GLU A 1 98 ? 5.220 5.801 3.009 1.00 77.25 98 GLU A CA 1
ATOM 790 C C . GLU A 1 98 ? 6.667 5.357 3.202 1.00 77.25 98 GLU A C 1
ATOM 792 O O . GLU A 1 98 ? 7.551 5.931 2.571 1.00 77.25 98 GLU A O 1
ATOM 797 N N . LEU A 1 99 ? 6.905 4.301 3.986 1.00 77.31 99 LEU A N 1
ATOM 798 C CA . LEU A 1 99 ? 8.207 3.632 4.075 1.00 77.31 99 LEU A CA 1
ATOM 799 C C . LEU A 1 99 ? 8.636 3.112 2.693 1.00 77.31 99 LEU A C 1
ATOM 801 O O . LEU A 1 99 ? 9.746 3.393 2.245 1.00 77.31 99 LEU A O 1
ATOM 805 N N . ALA A 1 100 ? 7.710 2.509 1.941 1.00 73.31 100 ALA A N 1
ATOM 806 C CA . ALA A 1 100 ? 7.937 2.123 0.546 1.00 73.31 100 ALA A CA 1
ATOM 807 C C . ALA A 1 100 ? 8.348 3.302 -0.368 1.00 73.31 100 ALA A C 1
ATOM 809 O O . ALA A 1 100 ? 9.021 3.089 -1.371 1.00 73.31 100 ALA A O 1
ATOM 810 N N . LYS A 1 101 ? 7.981 4.549 -0.028 1.00 72.81 101 LYS A N 1
ATOM 811 C CA . LYS A 1 101 ? 8.364 5.769 -0.769 1.00 72.81 101 LYS A CA 1
ATOM 812 C C . LYS A 1 101 ? 9.672 6.399 -0.285 1.00 72.81 101 LYS A C 1
ATOM 814 O O . LYS A 1 101 ? 10.241 7.190 -1.029 1.00 72.81 101 LYS A O 1
ATOM 819 N N . VAL A 1 102 ? 10.156 6.064 0.916 1.00 69.00 102 VAL A N 1
ATOM 820 C CA . VAL A 1 102 ? 11.539 6.374 1.333 1.00 69.00 102 VAL A CA 1
ATOM 821 C C . VAL A 1 102 ? 12.517 5.540 0.512 1.00 69.00 102 VAL A C 1
ATOM 823 O O . VAL A 1 102 ? 13.509 6.067 0.021 1.00 69.00 102 VAL A O 1
ATOM 826 N N . ASN A 1 103 ? 12.189 4.263 0.303 1.00 64.19 103 ASN A N 1
ATOM 827 C CA . ASN A 1 103 ? 13.054 3.291 -0.367 1.00 64.19 103 ASN A CA 1
ATOM 828 C C . ASN A 1 103 ? 13.093 3.443 -1.905 1.00 64.19 103 ASN A C 1
ATOM 830 O O . ASN A 1 103 ? 13.718 2.630 -2.584 1.00 64.19 103 ASN A O 1
ATOM 834 N N . LEU A 1 104 ? 12.449 4.472 -2.469 1.00 62.59 104 LEU A N 1
ATOM 835 C CA . LEU A 1 104 ? 12.615 4.840 -3.875 1.00 62.59 104 LEU A CA 1
ATOM 836 C C . LEU A 1 104 ? 13.841 5.749 -4.044 1.00 62.59 104 LEU A C 1
ATOM 838 O O . LEU A 1 104 ? 13.891 6.872 -3.526 1.00 62.59 104 LEU A O 1
ATOM 842 N N . CYS A 1 105 ? 14.804 5.269 -4.833 1.00 47.66 105 CYS A N 1
ATOM 843 C CA . CYS A 1 105 ? 15.929 6.062 -5.322 1.00 47.66 105 CYS A CA 1
ATOM 844 C C . CYS A 1 105 ? 15.449 7.308 -6.100 1.00 47.66 105 CYS A C 1
ATOM 846 O O . CYS A 1 105 ? 14.300 7.389 -6.533 1.00 47.66 105 CYS A O 1
ATOM 848 N N . ASP A 1 106 ? 16.338 8.292 -6.260 1.00 56.19 106 ASP A N 1
ATOM 849 C CA . ASP A 1 106 ? 16.075 9.597 -6.898 1.00 56.19 106 ASP A CA 1
ATOM 850 C C . ASP A 1 106 ? 15.038 10.517 -6.214 1.00 56.19 106 ASP A C 1
ATOM 852 O O . ASP A 1 106 ? 14.676 11.582 -6.723 1.00 56.19 106 ASP A O 1
ATOM 856 N N . THR A 1 107 ? 14.630 10.213 -4.978 1.00 62.53 107 THR A N 1
ATOM 857 C CA . THR A 1 107 ? 13.899 11.180 -4.146 1.00 62.53 107 THR A CA 1
ATOM 858 C C . THR A 1 107 ? 14.823 12.321 -3.686 1.00 62.53 107 THR A C 1
ATOM 860 O O . THR A 1 107 ? 15.670 12.160 -2.806 1.00 62.53 107 THR A O 1
ATOM 863 N N . GLY A 1 108 ? 14.672 13.514 -4.273 1.00 76.75 108 GLY A N 1
ATOM 864 C CA . GLY A 1 108 ? 15.481 14.695 -3.934 1.00 76.75 108 GLY A CA 1
ATOM 865 C C . GLY A 1 108 ? 15.338 15.159 -2.471 1.00 76.75 108 GLY A C 1
ATOM 866 O O . GLY A 1 108 ? 14.282 15.004 -1.858 1.00 76.75 108 GLY A O 1
ATOM 867 N N . TYR A 1 109 ? 16.386 15.779 -1.908 1.00 81.56 109 TYR A N 1
ATOM 868 C CA . TYR A 1 109 ? 16.524 16.084 -0.466 1.00 81.56 109 TYR A CA 1
ATOM 869 C C . TYR A 1 109 ? 15.272 16.691 0.202 1.00 81.56 109 TYR A C 1
ATOM 871 O O . TYR A 1 109 ? 14.846 16.229 1.263 1.00 81.56 109 TYR A O 1
ATOM 879 N N . LYS A 1 110 ? 14.634 17.691 -0.429 1.00 82.50 110 LYS A N 1
ATOM 880 C CA . LYS A 1 110 ? 13.410 18.324 0.103 1.00 82.50 110 LYS A CA 1
ATOM 881 C C . LYS A 1 110 ? 12.271 17.310 0.274 1.00 82.50 110 LYS A C 1
ATOM 883 O O . LYS A 1 110 ? 11.603 17.320 1.305 1.00 82.50 110 LYS A O 1
ATOM 888 N N . LEU A 1 111 ? 12.081 16.410 -0.694 1.00 80.00 111 LEU A N 1
ATOM 889 C CA . LEU A 1 111 ? 11.067 15.357 -0.634 1.00 80.00 111 LEU A CA 1
ATOM 890 C C . LEU A 1 111 ? 11.378 14.354 0.486 1.00 80.00 111 LEU A C 1
ATOM 892 O O . LEU A 1 111 ? 10.485 14.057 1.276 1.00 80.00 111 LEU A O 1
ATOM 896 N N . ARG A 1 112 ? 12.642 13.928 0.642 1.00 81.38 112 ARG A N 1
ATOM 897 C CA . ARG A 1 112 ? 13.060 13.051 1.757 1.00 81.38 112 ARG A CA 1
ATOM 898 C C . ARG A 1 112 ? 12.736 13.673 3.121 1.00 81.38 112 ARG A C 1
ATOM 900 O O . ARG A 1 112 ? 12.121 13.020 3.960 1.00 81.38 112 ARG A O 1
ATOM 907 N N . LYS A 1 113 ? 13.029 14.968 3.308 1.00 84.12 113 LYS A N 1
ATOM 908 C CA . LYS A 1 113 ? 12.695 15.720 4.536 1.00 84.12 113 LYS A CA 1
ATOM 909 C C . LYS A 1 113 ? 11.182 15.809 4.794 1.00 84.12 113 LYS A C 1
ATOM 911 O O . LYS A 1 113 ? 10.751 15.717 5.944 1.00 84.12 113 LYS A O 1
ATOM 916 N N . HIS A 1 114 ? 10.364 15.941 3.745 1.00 82.88 114 HIS A N 1
ATOM 917 C CA . HIS A 1 114 ? 8.903 15.890 3.871 1.00 82.88 114 HIS A CA 1
ATOM 918 C C . HIS A 1 114 ? 8.387 14.490 4.240 1.00 82.88 114 HIS A C 1
ATOM 920 O O . HIS A 1 114 ? 7.536 14.394 5.124 1.00 82.88 114 HIS A O 1
ATOM 926 N N . ILE A 1 115 ? 8.910 13.420 3.628 1.00 80.12 115 ILE A N 1
ATOM 927 C CA . ILE A 1 115 ? 8.512 12.040 3.950 1.00 80.12 115 ILE A CA 1
ATOM 928 C C . ILE A 1 115 ? 8.899 11.700 5.397 1.00 80.12 115 ILE A C 1
ATOM 930 O O . ILE A 1 115 ? 8.040 11.251 6.152 1.00 80.12 115 ILE A O 1
ATOM 934 N N . ALA A 1 116 ? 10.128 12.006 5.827 1.00 82.69 116 ALA A N 1
ATOM 935 C CA . ALA A 1 116 ? 10.591 11.770 7.199 1.00 82.69 116 ALA A CA 1
ATOM 936 C C . ALA A 1 116 ? 9.714 12.480 8.250 1.00 82.69 116 ALA A C 1
ATOM 938 O O . ALA A 1 116 ? 9.231 11.850 9.193 1.00 82.69 116 ALA A O 1
ATOM 939 N N . LYS A 1 117 ? 9.410 13.774 8.054 1.00 84.25 117 LYS A N 1
ATOM 940 C CA . LYS A 1 117 ? 8.498 14.514 8.946 1.00 84.25 117 LYS A CA 1
ATOM 941 C C . LYS A 1 117 ? 7.095 13.897 8.974 1.00 84.25 117 LYS A C 1
ATOM 943 O O . LYS A 1 117 ? 6.468 13.833 10.030 1.00 84.25 117 LYS A O 1
ATOM 948 N N . ALA A 1 118 ? 6.590 13.441 7.832 1.00 82.06 118 ALA A N 1
ATOM 949 C CA . ALA A 1 118 ? 5.255 12.864 7.745 1.00 82.06 118 ALA A CA 1
ATOM 950 C C . ALA A 1 118 ? 5.184 11.436 8.335 1.00 82.06 118 ALA A C 1
ATOM 952 O O . ALA A 1 118 ? 4.170 11.087 8.943 1.00 82.06 118 ALA A O 1
ATOM 953 N N . LEU A 1 119 ? 6.266 10.652 8.259 1.00 83.12 119 LEU A N 1
ATOM 954 C CA . LEU A 1 119 ? 6.438 9.385 8.983 1.00 83.12 119 LEU A CA 1
ATOM 955 C C . LEU A 1 119 ? 6.496 9.594 10.501 1.00 83.12 119 LEU A C 1
ATOM 957 O O . LEU A 1 119 ? 5.879 8.828 11.240 1.00 83.12 119 LEU A O 1
ATOM 961 N N . GLN A 1 120 ? 7.168 10.645 10.985 1.00 85.69 120 GLN A N 1
ATOM 962 C CA . GLN A 1 120 ? 7.195 10.992 12.413 1.00 85.69 120 GLN A CA 1
ATOM 963 C C . GLN A 1 120 ? 5.788 11.348 12.928 1.00 85.69 120 GLN A C 1
ATOM 965 O O . GLN A 1 120 ? 5.334 10.808 13.939 1.00 85.69 120 GLN A O 1
ATOM 970 N N . VAL A 1 121 ? 5.064 12.209 12.198 1.00 87.19 121 VAL A N 1
ATOM 971 C CA . VAL A 1 121 ? 3.678 12.592 12.523 1.00 87.19 121 VAL A CA 1
ATOM 972 C C . VAL A 1 121 ? 2.753 11.372 12.544 1.00 87.19 121 VAL A C 1
ATOM 974 O O . VAL A 1 121 ? 1.978 11.212 13.488 1.00 87.19 121 VAL A O 1
ATOM 977 N N . ARG A 1 122 ? 2.848 10.482 11.548 1.00 83.75 122 ARG A N 1
ATOM 978 C CA . ARG A 1 122 ? 1.993 9.288 11.479 1.00 83.75 122 ARG A CA 1
ATOM 979 C C . ARG A 1 122 ? 2.396 8.197 12.461 1.00 83.75 122 ARG A C 1
ATOM 981 O O . ARG A 1 122 ? 1.509 7.577 13.026 1.00 83.75 122 ARG A O 1
ATOM 988 N N . SER A 1 123 ? 3.674 8.054 12.805 1.00 87.25 123 SER A N 1
ATOM 989 C CA . SER A 1 123 ? 4.094 7.163 13.898 1.00 87.25 123 SER A CA 1
ATOM 990 C C . SER A 1 123 ? 3.519 7.615 15.249 1.00 87.25 123 SER A C 1
ATOM 992 O O . SER A 1 123 ? 3.080 6.778 16.033 1.00 87.25 123 SER A O 1
ATOM 994 N N . LYS A 1 124 ? 3.409 8.931 15.501 1.00 88.50 124 LYS A N 1
ATOM 995 C CA . LYS A 1 124 ? 2.669 9.447 16.669 1.00 88.50 124 LYS A CA 1
ATOM 996 C C . LYS A 1 124 ? 1.162 9.162 16.577 1.00 88.50 124 LYS A C 1
ATOM 998 O O . LYS A 1 124 ? 0.563 8.793 17.582 1.00 88.50 124 LYS A O 1
ATOM 1003 N N . ALA A 1 125 ? 0.558 9.300 15.395 1.00 89.06 125 ALA A N 1
ATOM 1004 C CA . ALA A 1 125 ? -0.859 8.990 15.191 1.00 89.06 125 ALA A CA 1
ATOM 1005 C C . ALA A 1 125 ? -1.177 7.499 15.412 1.00 89.06 125 ALA A C 1
ATOM 1007 O O . ALA A 1 125 ? -2.170 7.196 16.066 1.00 89.06 125 ALA A O 1
ATOM 1008 N N . VAL A 1 126 ? -0.319 6.584 14.937 1.00 88.00 126 VAL A N 1
ATOM 1009 C CA . VAL A 1 126 ? -0.446 5.135 15.176 1.00 88.00 126 VAL A CA 1
ATOM 1010 C C . VAL A 1 126 ? -0.365 4.825 16.672 1.00 88.00 126 VAL A C 1
ATOM 1012 O O . VAL A 1 126 ? -1.196 4.064 17.146 1.00 88.00 126 VAL A O 1
ATOM 1015 N N . LYS A 1 127 ? 0.533 5.462 17.448 1.00 90.56 127 LYS A N 1
ATOM 1016 C CA . LYS A 1 127 ? 0.545 5.309 18.921 1.00 90.56 127 LYS A CA 1
ATOM 1017 C C . LYS A 1 127 ? -0.793 5.715 19.547 1.00 90.56 127 LYS A C 1
ATOM 1019 O O . LYS A 1 127 ? -1.425 4.900 20.198 1.00 90.56 127 LYS A O 1
ATOM 1024 N N . THR A 1 128 ? -1.306 6.906 19.238 1.00 93.25 128 THR A N 1
ATOM 1025 C CA . THR A 1 128 ? -2.614 7.355 19.761 1.00 93.25 128 THR A CA 1
ATOM 1026 C C . THR A 1 128 ? -3.808 6.525 19.258 1.00 93.25 128 THR A C 1
ATOM 1028 O O . THR A 1 128 ? -4.859 6.519 19.896 1.00 93.25 128 THR A O 1
ATOM 1031 N N . ALA A 1 129 ? -3.688 5.822 18.130 1.00 90.88 129 ALA A N 1
ATOM 1032 C CA . ALA A 1 129 ? -4.690 4.857 17.677 1.00 90.88 129 ALA A CA 1
ATOM 1033 C C . ALA A 1 129 ? -4.555 3.492 18.380 1.00 90.88 129 ALA A C 1
ATOM 1035 O O . ALA A 1 129 ? -5.575 2.883 18.687 1.00 90.88 129 ALA A O 1
ATOM 1036 N N . LEU A 1 130 ? -3.329 3.058 18.694 1.00 91.19 130 LEU A N 1
ATOM 1037 C CA . LEU A 1 130 ? -3.036 1.873 19.503 1.00 91.19 130 LEU A CA 1
ATOM 1038 C C . LEU A 1 130 ? -3.576 2.031 20.926 1.00 91.19 130 LEU A C 1
ATOM 1040 O O . LEU A 1 130 ? -4.267 1.138 21.407 1.00 91.19 130 LEU A O 1
ATOM 1044 N N . ASP A 1 131 ? -3.333 3.182 21.559 1.00 93.12 131 ASP A N 1
ATOM 1045 C CA . ASP A 1 131 ? -3.858 3.506 22.891 1.00 93.12 131 ASP A CA 1
ATOM 1046 C C . ASP A 1 131 ? -5.391 3.320 22.910 1.00 93.12 131 ASP A C 1
ATOM 1048 O O . ASP A 1 131 ? -5.930 2.554 23.704 1.00 93.12 131 ASP A O 1
ATOM 1052 N N . ARG A 1 132 ? -6.090 3.909 21.925 1.00 91.81 132 ARG A N 1
ATOM 1053 C CA . ARG A 1 132 ? -7.551 3.790 21.752 1.00 91.81 132 ARG A CA 1
ATOM 1054 C C . ARG A 1 132 ? -8.031 2.377 21.423 1.00 91.81 132 ARG A C 1
ATOM 1056 O O . ARG A 1 132 ? -9.160 2.036 21.772 1.00 91.81 132 ARG A O 1
ATOM 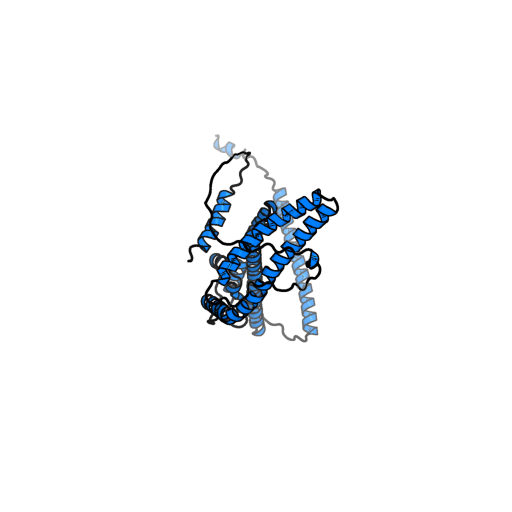1063 N N . TYR A 1 133 ? -7.233 1.585 20.707 1.00 90.88 133 TYR A N 1
ATOM 1064 C CA . TYR A 1 133 ? -7.531 0.176 20.461 1.00 90.88 133 TYR A CA 1
ATOM 1065 C C . TYR A 1 133 ? -7.446 -0.614 21.771 1.00 90.88 133 TYR A C 1
ATOM 1067 O O . TYR A 1 133 ? -8.390 -1.324 22.095 1.00 90.88 133 TYR A O 1
ATOM 1075 N N . ASN A 1 134 ? -6.389 -0.421 22.565 1.00 92.00 134 ASN A N 1
ATOM 1076 C CA . ASN A 1 134 ? -6.197 -1.096 23.849 1.00 92.00 134 ASN A CA 1
ATOM 1077 C C . ASN A 1 134 ? -7.258 -0.678 24.891 1.00 92.00 134 ASN A C 1
ATOM 1079 O O . ASN A 1 134 ? -7.811 -1.540 25.580 1.00 92.00 134 ASN A O 1
ATOM 1083 N N . ASP A 1 135 ? -7.629 0.607 24.941 1.00 92.50 135 ASP A N 1
ATOM 1084 C CA . ASP A 1 135 ? -8.763 1.113 25.732 1.00 92.50 135 ASP A CA 1
ATOM 1085 C C . ASP A 1 135 ? -10.084 0.429 25.329 1.00 92.50 135 ASP A C 1
ATOM 1087 O O . ASP A 1 135 ? -10.877 0.017 26.174 1.00 92.50 135 ASP A O 1
ATOM 1091 N N . ALA A 1 136 ? -10.345 0.292 24.023 1.00 89.88 136 ALA A N 1
ATOM 1092 C CA . ALA A 1 136 ? -11.574 -0.324 23.526 1.00 89.88 136 ALA A CA 1
ATOM 1093 C C . ALA A 1 136 ? -11.578 -1.859 23.661 1.00 89.88 136 ALA A C 1
ATOM 1095 O O . ALA A 1 136 ? -12.643 -2.442 23.852 1.00 89.88 136 ALA A O 1
ATOM 1096 N N . ALA A 1 137 ? -10.410 -2.500 23.582 1.00 88.62 137 ALA A N 1
ATOM 1097 C CA . ALA A 1 137 ? -10.211 -3.935 23.765 1.00 88.62 137 ALA A CA 1
ATOM 1098 C C . ALA A 1 137 ? -10.474 -4.366 25.214 1.00 88.62 137 ALA A C 1
ATOM 1100 O O . ALA A 1 137 ? -11.143 -5.369 25.455 1.00 88.62 137 ALA A O 1
ATOM 1101 N N . THR A 1 138 ? -9.978 -3.584 26.176 1.00 91.44 138 THR A N 1
ATOM 1102 C CA . THR A 1 138 ? -10.148 -3.842 27.616 1.00 91.44 138 THR A CA 1
ATOM 1103 C C . THR A 1 138 ? -11.532 -3.448 28.141 1.00 91.44 138 THR A C 1
ATOM 1105 O O . THR A 1 138 ? -11.968 -3.984 29.155 1.00 91.44 138 THR A O 1
ATOM 1108 N N . ALA A 1 139 ? -12.258 -2.571 27.437 1.00 89.50 139 ALA A N 1
ATOM 1109 C CA . ALA A 1 139 ? -13.632 -2.168 27.760 1.00 89.50 139 ALA A CA 1
ATOM 1110 C C . ALA A 1 139 ? -14.734 -3.100 27.197 1.00 89.50 139 ALA A C 1
ATOM 1112 O O . ALA A 1 139 ? -15.917 -2.737 27.237 1.00 89.50 139 ALA A O 1
ATOM 1113 N N . LEU A 1 140 ? -14.361 -4.262 26.648 1.00 87.44 140 LEU A N 1
ATOM 1114 C CA . LEU A 1 140 ? -15.270 -5.326 26.211 1.00 87.44 140 LEU A CA 1
ATOM 1115 C C . LEU A 1 140 ? -15.391 -6.437 27.259 1.00 87.44 140 LEU A C 1
ATOM 1117 O O . LEU A 1 140 ? -14.472 -6.673 28.038 1.00 87.44 140 LEU A O 1
ATOM 1121 N N . ASP A 1 141 ? -16.513 -7.155 27.212 1.00 83.19 141 ASP A N 1
ATOM 1122 C CA . ASP A 1 141 ? -16.729 -8.400 27.948 1.00 83.19 141 ASP A CA 1
ATOM 1123 C C . ASP A 1 141 ? -17.028 -9.543 26.950 1.00 83.19 141 ASP A C 1
ATOM 1125 O O . ASP A 1 141 ? -18.005 -9.442 26.197 1.00 83.19 141 ASP A O 1
ATOM 1129 N N . PRO A 1 142 ? -16.189 -10.596 26.865 1.00 85.44 142 PRO A N 1
ATOM 1130 C CA . PRO A 1 142 ? -14.866 -10.704 27.484 1.00 85.44 142 PRO A CA 1
ATOM 1131 C C . PRO A 1 142 ? -13.848 -9.721 26.858 1.00 85.44 142 PRO A C 1
ATOM 1133 O O . PRO A 1 142 ? -13.980 -9.364 25.678 1.00 85.44 142 PRO A O 1
ATOM 1136 N N . PRO A 1 143 ? -12.806 -9.310 27.608 1.00 87.50 143 PRO A N 1
ATOM 1137 C CA . PRO A 1 143 ? -11.786 -8.388 27.118 1.00 87.50 143 PRO A CA 1
ATOM 1138 C C . PRO A 1 143 ? -10.953 -9.006 25.988 1.00 87.50 143 PRO A C 1
ATOM 1140 O O . PRO A 1 143 ? -10.681 -10.208 25.963 1.00 87.50 143 PRO A O 1
ATOM 1143 N N . ARG A 1 144 ? -10.539 -8.162 25.039 1.00 84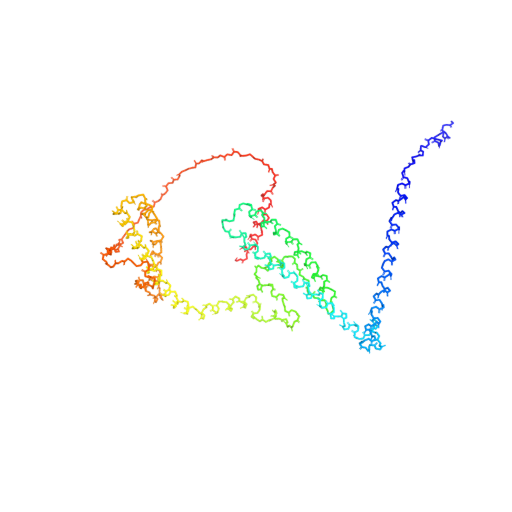.06 144 ARG A N 1
ATOM 1144 C CA . ARG A 1 144 ? -9.775 -8.542 23.840 1.00 84.06 144 ARG A CA 1
ATOM 1145 C C . ARG A 1 144 ? -8.264 -8.357 24.032 1.00 84.06 144 ARG A C 1
ATOM 1147 O O . ARG A 1 144 ? -7.859 -7.541 24.861 1.00 84.06 144 ARG A O 1
ATOM 1154 N N . PRO A 1 145 ? -7.418 -9.095 23.285 1.00 84.31 145 PRO A N 1
ATOM 1155 C CA . PRO A 1 145 ? -5.969 -8.958 23.385 1.00 84.31 145 PRO A CA 1
ATOM 1156 C C . PRO A 1 145 ? -5.513 -7.547 22.990 1.00 84.31 145 PRO A C 1
ATOM 1158 O O . PRO A 1 145 ? -5.807 -7.053 21.898 1.00 84.31 145 PRO A O 1
ATOM 1161 N N . THR A 1 146 ? -4.775 -6.908 23.894 1.00 88.38 146 THR A N 1
ATOM 1162 C CA . THR A 1 146 ? -4.066 -5.650 23.643 1.00 88.38 146 THR A CA 1
ATOM 1163 C C . THR A 1 146 ? -2.865 -5.880 22.734 1.00 88.38 146 THR A C 1
ATOM 1165 O O . THR A 1 146 ? -2.193 -6.899 22.876 1.00 88.38 146 THR A O 1
ATOM 1168 N N . LEU A 1 147 ? -2.559 -4.911 21.873 1.00 85.12 147 LEU A N 1
ATOM 1169 C CA . LEU A 1 147 ? -1.378 -4.930 21.008 1.00 85.12 147 LEU A CA 1
ATOM 1170 C C . LEU A 1 147 ? -0.242 -4.083 21.598 1.00 85.12 147 LEU A C 1
ATOM 1172 O O . LEU A 1 147 ? -0.487 -3.064 22.258 1.00 85.12 147 LEU A O 1
ATOM 1176 N N . SER A 1 148 ? 1.000 -4.470 21.314 1.00 87.75 148 SER A N 1
ATOM 1177 C CA . SER A 1 148 ? 2.200 -3.682 21.617 1.00 87.75 148 SER A CA 1
ATOM 1178 C C . SER A 1 148 ? 2.653 -2.818 20.429 1.00 87.75 148 SER A C 1
ATOM 1180 O O . SER A 1 148 ? 2.260 -3.013 19.277 1.00 87.75 148 SER A O 1
ATOM 1182 N N . TRP A 1 149 ? 3.509 -1.825 20.696 1.00 83.31 149 TRP A N 1
ATOM 1183 C CA . TRP A 1 149 ? 4.138 -1.044 19.622 1.00 83.31 149 TRP A CA 1
ATOM 1184 C C . TRP A 1 149 ? 5.138 -1.880 18.809 1.00 83.31 149 TRP A C 1
ATOM 1186 O O . TRP A 1 149 ? 5.309 -1.631 17.619 1.00 83.31 149 TRP A O 1
ATOM 1196 N N . GLU A 1 150 ? 5.782 -2.863 19.441 1.00 81.00 150 GLU A N 1
ATOM 1197 C CA . GLU A 1 150 ? 6.749 -3.752 18.795 1.00 81.00 150 GLU A CA 1
ATOM 1198 C C . GLU A 1 150 ? 6.047 -4.674 17.796 1.00 81.00 150 GLU A C 1
ATOM 1200 O O . GLU A 1 150 ? 6.460 -4.714 16.643 1.00 81.00 150 GLU A O 1
ATOM 1205 N N . GLU A 1 151 ? 4.914 -5.285 18.159 1.00 77.38 151 GLU A N 1
ATOM 1206 C CA . GLU A 1 151 ? 4.051 -6.014 17.213 1.00 77.38 151 GLU A CA 1
ATOM 1207 C C . GLU A 1 151 ? 3.684 -5.158 15.991 1.00 77.38 151 GLU A C 1
ATOM 1209 O O . GLU A 1 151 ? 3.842 -5.600 14.859 1.00 77.38 151 GLU A O 1
ATOM 1214 N N . ILE A 1 152 ? 3.280 -3.900 16.194 1.00 77.44 152 ILE A N 1
ATOM 1215 C CA . ILE A 1 152 ? 2.875 -2.990 15.106 1.00 77.44 152 ILE A CA 1
ATOM 1216 C C . ILE A 1 152 ? 4.044 -2.544 14.209 1.00 77.44 152 ILE A C 1
ATOM 1218 O O . ILE A 1 152 ? 3.824 -2.119 13.072 1.00 77.44 152 ILE A O 1
ATOM 1222 N N . VAL A 1 153 ? 5.287 -2.632 14.687 1.00 73.31 153 VAL A N 1
ATOM 1223 C CA . VAL A 1 153 ? 6.486 -2.433 13.857 1.00 73.31 153 VAL A CA 1
ATOM 1224 C C . VAL A 1 153 ? 6.913 -3.736 13.175 1.00 73.31 153 VAL A C 1
ATOM 1226 O O . VAL A 1 153 ? 7.342 -3.683 12.024 1.00 73.31 153 VAL A O 1
ATOM 1229 N N . ASN A 1 154 ? 6.745 -4.876 13.849 1.00 68.69 154 ASN A N 1
ATOM 1230 C CA . ASN A 1 154 ? 7.104 -6.211 13.369 1.00 68.69 154 ASN A CA 1
ATOM 1231 C C . ASN A 1 154 ? 6.105 -6.773 12.345 1.00 68.69 154 ASN A C 1
ATOM 1233 O O . ASN A 1 154 ? 6.487 -7.622 11.546 1.00 68.69 154 ASN A O 1
ATOM 1237 N N . TYR A 1 155 ? 4.863 -6.276 12.310 1.00 67.38 155 TYR A N 1
ATOM 1238 C CA . TYR A 1 155 ? 3.971 -6.399 11.155 1.00 67.38 155 TYR A CA 1
ATOM 1239 C C . TYR A 1 155 ? 4.552 -5.577 9.996 1.00 67.38 155 TYR A C 1
ATOM 1241 O O . TYR A 1 155 ? 4.170 -4.429 9.756 1.00 67.38 155 TYR A O 1
ATOM 1249 N N . ALA A 1 156 ? 5.524 -6.161 9.299 1.00 53.47 156 ALA A N 1
ATOM 1250 C CA . ALA A 1 156 ? 6.249 -5.536 8.202 1.00 53.47 156 ALA A CA 1
ATOM 1251 C C . ALA A 1 156 ? 5.461 -5.603 6.885 1.00 53.47 156 ALA A C 1
ATOM 1253 O O . ALA A 1 156 ? 5.678 -4.778 5.992 1.00 53.47 156 ALA A O 1
ATOM 1254 N N . PHE A 1 157 ? 4.527 -6.554 6.764 1.00 56.19 157 PHE A N 1
ATOM 1255 C CA . PHE A 1 157 ? 3.743 -6.786 5.554 1.00 56.19 157 PHE A CA 1
ATOM 1256 C C . PHE A 1 157 ? 2.234 -6.592 5.770 1.00 56.19 157 PHE A C 1
ATOM 1258 O O . PHE A 1 157 ? 1.688 -6.895 6.828 1.00 56.19 157 PHE A O 1
ATOM 1265 N N . LEU A 1 158 ? 1.522 -6.136 4.732 1.00 55.47 158 LEU A N 1
ATOM 1266 C CA . LEU A 1 158 ? 0.085 -5.820 4.809 1.00 55.47 158 LEU A CA 1
ATOM 1267 C C . LEU A 1 158 ? -0.784 -7.012 5.258 1.00 55.47 158 LEU A C 1
ATOM 1269 O O . LEU A 1 158 ? -1.750 -6.811 5.983 1.00 55.47 158 LEU A O 1
ATOM 1273 N N . THR A 1 159 ? -0.421 -8.246 4.888 1.00 54.44 159 THR A N 1
ATOM 1274 C CA . THR A 1 159 ? -1.136 -9.469 5.314 1.00 54.44 159 THR A CA 1
ATOM 1275 C C . THR A 1 159 ? -0.906 -9.821 6.785 1.00 54.44 159 THR A C 1
ATOM 1277 O O . THR A 1 159 ? -1.593 -10.658 7.352 1.00 54.44 159 THR A O 1
ATOM 1280 N N . GLU A 1 160 ? 0.099 -9.251 7.442 1.00 57.75 160 GLU A N 1
ATOM 1281 C CA . GLU A 1 160 ? 0.320 -9.488 8.874 1.00 57.75 160 GLU A CA 1
ATOM 1282 C C . GLU A 1 160 ? -0.614 -8.616 9.714 1.00 57.75 160 GLU A C 1
ATOM 1284 O O . GLU A 1 160 ? -1.015 -9.018 10.802 1.00 57.75 160 GLU A O 1
ATOM 1289 N N . PHE A 1 161 ? -1.102 -7.515 9.131 1.00 61.25 161 PHE A N 1
ATOM 1290 C CA . PHE A 1 161 ? -2.226 -6.743 9.650 1.00 61.25 161 PHE A CA 1
ATOM 1291 C C . PHE A 1 161 ? -3.608 -7.370 9.349 1.00 61.25 161 PHE A C 1
ATOM 1293 O O . PHE A 1 161 ? -4.632 -6.697 9.463 1.00 61.25 161 PHE A O 1
ATOM 1300 N N . ASP A 1 162 ? -3.678 -8.687 9.094 1.00 55.97 162 ASP A N 1
ATOM 1301 C CA . ASP A 1 162 ? -4.915 -9.500 9.083 1.00 55.97 162 ASP A CA 1
ATOM 1302 C C . ASP A 1 162 ? -5.574 -9.615 10.492 1.00 55.97 162 ASP A C 1
ATOM 1304 O O . ASP A 1 162 ? -6.293 -10.565 10.816 1.00 55.97 162 ASP A O 1
ATOM 1308 N N . LEU A 1 163 ? -5.397 -8.598 11.346 1.00 52.72 163 LEU A N 1
ATOM 1309 C CA . LEU A 1 163 ? -6.192 -8.356 12.553 1.00 52.72 163 LEU A CA 1
ATOM 1310 C C . LEU A 1 163 ? -7.700 -8.268 12.210 1.00 52.72 163 LEU A C 1
ATOM 1312 O O . LEU A 1 163 ? -8.543 -8.682 13.007 1.00 52.72 163 LEU A O 1
ATOM 1316 N N . LEU A 1 164 ? -7.979 -7.799 10.986 1.00 52.69 164 LEU A N 1
ATOM 1317 C CA . LEU A 1 164 ? -9.215 -7.545 10.224 1.00 52.69 164 LEU A CA 1
ATOM 1318 C C . LEU A 1 164 ? -10.466 -8.443 10.386 1.00 52.69 164 LEU A C 1
ATOM 1320 O O . LEU A 1 164 ? -11.476 -8.166 9.733 1.00 52.69 164 LEU A O 1
ATOM 1324 N N . ARG A 1 165 ? -10.461 -9.529 11.174 1.00 54.09 165 ARG A N 1
ATOM 1325 C CA . ARG A 1 165 ? -11.545 -10.540 11.136 1.00 54.09 165 ARG A CA 1
ATOM 1326 C C . ARG A 1 165 ? -12.211 -10.958 12.448 1.00 54.09 165 ARG A C 1
ATOM 1328 O O . ARG A 1 165 ? -13.183 -11.719 12.400 1.00 54.09 165 ARG A O 1
ATOM 1335 N N . GLU A 1 166 ? -11.838 -10.362 13.581 1.00 53.12 166 GLU A N 1
ATOM 1336 C CA . GLU A 1 166 ? -12.520 -10.598 14.871 1.00 53.12 166 GLU A CA 1
ATOM 1337 C C . GLU A 1 166 ? -14.031 -10.303 14.853 1.00 53.12 166 GLU A C 1
ATOM 1339 O O . GLU A 1 166 ? -14.774 -10.868 15.653 1.00 53.12 166 GLU A O 1
ATOM 1344 N N . GLY A 1 167 ? -14.501 -9.459 13.928 1.00 52.25 167 GLY A N 1
ATOM 1345 C CA . GLY A 1 167 ? -15.912 -9.099 13.784 1.00 52.25 167 GLY A CA 1
ATOM 1346 C C . GLY A 1 167 ? -16.805 -10.107 13.042 1.00 52.25 167 GLY A C 1
ATOM 1347 O O . GLY A 1 167 ? -17.995 -9.824 12.903 1.00 52.25 167 GLY A O 1
ATOM 1348 N N . ARG A 1 168 ? -16.286 -11.234 12.515 1.00 54.00 168 ARG A N 1
ATOM 1349 C CA . ARG A 1 168 ? -17.118 -12.250 11.813 1.00 54.00 168 ARG A CA 1
ATOM 1350 C C . ARG A 1 168 ? -16.706 -13.708 12.020 1.00 54.00 168 ARG A C 1
ATOM 1352 O O . ARG A 1 168 ? -17.588 -14.548 12.150 1.00 54.00 168 ARG A O 1
ATOM 1359 N N . GLN A 1 169 ? -15.411 -14.011 11.992 1.00 57.75 169 GLN A N 1
ATOM 1360 C CA . GLN A 1 169 ? -14.853 -15.359 12.159 1.00 57.75 169 GLN A CA 1
ATOM 1361 C C . GLN A 1 169 ? -13.344 -15.200 12.341 1.00 57.75 169 GLN A C 1
ATOM 1363 O O . GLN A 1 169 ? -12.689 -14.670 11.441 1.00 57.75 169 GLN A O 1
ATOM 1368 N N . ASP A 1 170 ? -12.794 -15.638 13.475 1.00 62.62 170 ASP A N 1
ATOM 1369 C CA . ASP A 1 170 ? -11.350 -15.559 13.701 1.00 62.62 170 ASP A CA 1
ATOM 1370 C C . ASP A 1 170 ? -10.607 -16.598 12.852 1.00 62.62 170 ASP A C 1
ATOM 1372 O O . ASP A 1 170 ? -10.458 -17.761 13.228 1.00 62.62 170 ASP A O 1
ATOM 1376 N N . ILE A 1 171 ? -10.132 -16.146 11.693 1.00 67.75 171 ILE A N 1
ATOM 1377 C CA . ILE A 1 171 ? -9.328 -16.955 10.780 1.00 67.75 171 ILE A CA 1
ATOM 1378 C C . ILE A 1 171 ? -7.863 -17.067 11.199 1.00 67.75 171 ILE A C 1
ATOM 1380 O O . ILE A 1 171 ? -7.134 -17.783 10.532 1.00 67.75 171 ILE A O 1
ATOM 1384 N N . ARG A 1 172 ? -7.382 -16.408 12.263 1.00 65.81 172 ARG A N 1
ATOM 1385 C CA . ARG A 1 172 ? -5.960 -16.517 12.655 1.00 65.81 172 ARG A CA 1
ATOM 1386 C C . ARG A 1 172 ? -5.581 -17.955 13.026 1.00 65.81 172 ARG A C 1
ATOM 1388 O O . ARG A 1 172 ? -4.421 -18.338 12.908 1.00 65.81 172 ARG A O 1
ATOM 1395 N N . THR A 1 173 ? -6.560 -18.758 13.441 1.00 72.25 173 THR A N 1
ATOM 1396 C CA . THR A 1 173 ? -6.408 -20.195 13.715 1.00 72.25 173 THR A CA 1
ATOM 1397 C C . THR A 1 173 ? -6.295 -21.059 12.451 1.00 72.25 173 THR A C 1
ATOM 1399 O O . THR A 1 173 ? -5.851 -22.203 12.537 1.00 72.25 173 THR A O 1
ATOM 1402 N N . GLU A 1 174 ? -6.648 -20.533 11.275 1.00 79.62 174 GLU A N 1
ATOM 1403 C CA . GLU A 1 174 ? -6.629 -21.275 10.016 1.00 79.62 174 GLU A CA 1
ATOM 1404 C C . GLU A 1 174 ? -5.195 -21.466 9.479 1.00 79.62 174 GLU A C 1
ATOM 1406 O O . GLU A 1 174 ? -4.441 -20.491 9.374 1.00 79.62 174 GLU A O 1
ATOM 1411 N N . PRO A 1 175 ? -4.812 -22.678 9.025 1.00 80.75 175 PRO A N 1
ATOM 1412 C CA . PRO A 1 175 ? -3.460 -22.945 8.526 1.00 80.75 175 PRO A CA 1
ATOM 1413 C C . PRO A 1 175 ? -3.009 -22.048 7.365 1.00 80.75 175 PRO A C 1
ATOM 1415 O O . PRO A 1 175 ? -1.818 -21.794 7.227 1.00 80.75 175 PRO A O 1
ATOM 1418 N N . TRP A 1 176 ? -3.939 -21.555 6.541 1.00 79.38 176 TRP A N 1
ATOM 1419 C CA . TRP A 1 176 ? -3.658 -20.674 5.399 1.00 79.38 176 TRP A CA 1
ATOM 1420 C C . TRP A 1 176 ? -3.512 -19.190 5.774 1.00 79.38 176 TRP A C 1
ATOM 1422 O O . TRP A 1 176 ? -2.965 -18.420 4.987 1.00 79.38 176 TRP A O 1
ATOM 1432 N N . ALA A 1 177 ? -3.977 -18.776 6.958 1.00 74.06 177 ALA A N 1
ATOM 1433 C CA . ALA A 1 177 ? -3.835 -17.407 7.465 1.00 74.06 177 ALA A CA 1
ATOM 1434 C C . ALA A 1 177 ? -2.556 -17.214 8.302 1.00 74.06 177 ALA A C 1
ATOM 1436 O O . ALA A 1 177 ? -2.117 -16.089 8.534 1.00 74.06 177 ALA A O 1
ATOM 1437 N N . GLN A 1 178 ? -1.929 -18.308 8.739 1.00 78.25 178 GLN A N 1
ATOM 1438 C CA . GLN A 1 178 ? -0.632 -18.283 9.413 1.00 78.25 178 GLN A CA 1
ATOM 1439 C C . GLN A 1 178 ? 0.481 -17.790 8.465 1.00 78.25 178 GLN A C 1
ATOM 1441 O O . GLN A 1 178 ? 0.477 -18.172 7.291 1.00 78.25 178 GLN A O 1
ATOM 1446 N N . PRO A 1 179 ? 1.482 -17.009 8.931 1.00 74.38 179 PRO A N 1
ATOM 1447 C CA . PRO A 1 179 ? 2.545 -16.477 8.069 1.00 74.38 179 PRO A CA 1
ATOM 1448 C C . PRO A 1 179 ? 3.282 -17.559 7.266 1.00 74.38 179 PRO A C 1
ATOM 1450 O O . PRO A 1 179 ? 3.431 -17.433 6.052 1.00 74.38 179 PRO A O 1
ATOM 1453 N N . ALA A 1 180 ? 3.653 -18.668 7.915 1.00 80.50 180 ALA A N 1
ATOM 1454 C CA . ALA A 1 180 ? 4.287 -19.811 7.255 1.00 80.50 180 ALA A CA 1
ATOM 1455 C C . ALA A 1 180 ? 3.368 -20.483 6.216 1.00 80.50 180 ALA A C 1
ATOM 1457 O O . ALA A 1 180 ? 3.834 -20.895 5.155 1.00 80.50 180 ALA A O 1
ATOM 1458 N N . GLY A 1 181 ? 2.060 -20.549 6.489 1.00 85.81 181 GLY A N 1
ATOM 1459 C CA . GLY A 1 181 ? 1.058 -21.074 5.561 1.00 85.81 181 GLY A CA 1
ATOM 1460 C C . GLY A 1 181 ? 0.899 -20.201 4.321 1.00 85.81 181 GLY A C 1
ATOM 1461 O O . GLY A 1 181 ? 0.928 -20.721 3.206 1.00 85.81 181 GLY A O 1
ATOM 1462 N N . ARG A 1 182 ? 0.841 -18.873 4.496 1.00 81.50 182 ARG A N 1
ATOM 1463 C CA . ARG A 1 182 ? 0.856 -17.917 3.379 1.00 81.50 182 ARG A CA 1
ATOM 1464 C C . ARG A 1 182 ? 2.113 -18.072 2.532 1.00 81.50 182 ARG A C 1
ATOM 1466 O O . ARG A 1 182 ? 1.982 -18.222 1.326 1.00 81.50 182 ARG A O 1
ATOM 1473 N N . VAL A 1 183 ? 3.305 -18.117 3.135 1.00 82.62 183 VAL A N 1
ATOM 1474 C CA . VAL A 1 183 ? 4.572 -18.308 2.398 1.00 82.62 183 VAL A CA 1
ATOM 1475 C C . VAL A 1 183 ? 4.589 -19.638 1.632 1.00 82.62 183 VAL A C 1
ATOM 1477 O O . VAL A 1 183 ? 4.973 -19.656 0.463 1.00 82.62 183 VAL A O 1
ATOM 1480 N N . ALA A 1 184 ? 4.124 -20.733 2.240 1.00 89.94 184 ALA A N 1
ATOM 1481 C CA . ALA A 1 184 ? 4.030 -22.036 1.581 1.00 89.94 184 ALA A CA 1
ATOM 1482 C C . ALA A 1 184 ? 3.023 -22.039 0.414 1.00 89.94 184 ALA A C 1
ATOM 1484 O O . ALA A 1 184 ? 3.310 -22.602 -0.643 1.00 89.94 184 ALA A O 1
ATOM 1485 N N . MET A 1 185 ? 1.873 -21.372 0.560 1.00 88.56 185 MET A N 1
ATOM 1486 C CA . MET A 1 185 ? 0.911 -21.173 -0.531 1.00 88.56 185 MET A CA 1
ATOM 1487 C C . MET A 1 185 ? 1.495 -20.312 -1.653 1.00 88.56 185 MET A C 1
ATOM 1489 O O . MET A 1 185 ? 1.361 -20.663 -2.822 1.00 88.56 185 MET A O 1
ATOM 1493 N N . ASP A 1 186 ? 2.192 -19.228 -1.316 1.00 88.25 186 ASP A N 1
ATOM 1494 C CA . ASP A 1 186 ? 2.838 -18.336 -2.281 1.00 88.25 186 ASP A CA 1
ATOM 1495 C C . ASP A 1 186 ? 3.900 -19.085 -3.101 1.00 88.25 186 ASP A C 1
ATOM 1497 O O . ASP A 1 186 ? 3.971 -18.937 -4.321 1.00 88.25 186 ASP A O 1
ATOM 1501 N N . GLN A 1 187 ? 4.695 -19.942 -2.451 1.00 91.75 187 GLN A N 1
ATOM 1502 C CA . GLN A 1 187 ? 5.637 -20.850 -3.112 1.00 91.75 187 GLN A CA 1
ATOM 1503 C C . GLN A 1 187 ? 4.913 -21.887 -3.984 1.00 91.75 187 GLN A C 1
ATOM 1505 O O . GLN A 1 187 ? 5.281 -22.070 -5.143 1.00 91.75 187 GLN A O 1
ATOM 1510 N N . HIS A 1 188 ? 3.856 -22.523 -3.474 1.00 92.12 188 HIS A N 1
ATOM 1511 C CA . HIS A 1 188 ? 3.075 -23.517 -4.213 1.00 92.12 188 HIS A CA 1
ATOM 1512 C C . HIS A 1 188 ? 2.434 -22.933 -5.482 1.00 92.12 188 HIS A C 1
ATOM 1514 O O . HIS A 1 188 ? 2.558 -23.521 -6.555 1.00 92.12 188 HIS A O 1
ATOM 1520 N N . PHE A 1 189 ? 1.819 -21.749 -5.408 1.00 90.88 189 PHE A N 1
ATOM 1521 C CA . PHE A 1 189 ? 1.233 -21.090 -6.576 1.00 90.88 189 PHE A CA 1
ATOM 1522 C C . PHE A 1 189 ? 2.288 -20.542 -7.548 1.00 90.88 189 PHE A C 1
ATOM 1524 O O . PHE A 1 189 ? 2.058 -20.581 -8.757 1.00 90.88 189 PHE A O 1
ATOM 1531 N N . LYS A 1 190 ? 3.462 -20.104 -7.067 1.00 93.44 190 LYS A N 1
ATOM 1532 C CA . LYS A 1 190 ? 4.607 -19.771 -7.939 1.00 93.44 190 LYS A CA 1
ATOM 1533 C C . LYS A 1 190 ? 5.118 -20.996 -8.699 1.00 93.44 190 LYS A C 1
ATOM 1535 O O . LYS A 1 190 ? 5.418 -20.871 -9.879 1.00 93.44 190 LYS A O 1
ATOM 1540 N N . LEU A 1 191 ? 5.156 -22.171 -8.064 1.00 92.94 191 LEU A N 1
ATOM 1541 C CA . LEU A 1 191 ? 5.505 -23.434 -8.723 1.00 92.94 191 LEU A CA 1
ATOM 1542 C C . LEU A 1 191 ? 4.434 -23.863 -9.739 1.00 92.94 191 LEU A C 1
ATOM 1544 O O . LEU A 1 191 ? 4.773 -24.122 -10.888 1.00 92.94 191 LEU A O 1
ATOM 1548 N N . LEU A 1 192 ? 3.147 -23.862 -9.366 1.00 92.69 192 LEU A N 1
ATOM 1549 C CA . LEU A 1 192 ? 2.047 -24.218 -10.279 1.00 92.69 192 LEU A CA 1
ATOM 1550 C C . LEU A 1 192 ? 1.969 -23.319 -11.522 1.00 92.69 192 LEU A C 1
ATOM 1552 O O . LEU A 1 192 ? 1.529 -23.773 -12.574 1.00 92.69 192 LEU A O 1
ATOM 1556 N N . ARG A 1 193 ? 2.374 -22.048 -11.411 1.00 94.69 193 ARG A N 1
ATOM 1557 C CA . ARG A 1 193 ? 2.361 -21.082 -12.522 1.00 94.69 193 ARG A CA 1
ATOM 1558 C C . ARG A 1 193 ? 3.729 -20.878 -13.183 1.00 94.69 193 ARG A C 1
ATOM 1560 O O . ARG A 1 193 ? 3.842 -20.041 -14.078 1.00 94.69 193 ARG A O 1
ATOM 1567 N N . ALA A 1 194 ? 4.751 -21.647 -12.797 1.00 93.69 194 ALA A N 1
ATOM 1568 C CA . ALA A 1 194 ? 6.080 -21.562 -13.399 1.00 93.69 194 ALA A CA 1
ATOM 1569 C C . ALA A 1 194 ? 6.043 -21.885 -14.903 1.00 93.69 194 ALA A C 1
ATOM 1571 O O . ALA A 1 194 ? 6.625 -21.150 -15.695 1.00 93.69 194 ALA A O 1
ATOM 1572 N N . ASP A 1 195 ? 5.291 -22.912 -15.312 1.00 89.88 195 ASP A N 1
ATOM 1573 C CA . ASP A 1 195 ? 5.169 -23.320 -16.720 1.00 89.88 195 ASP A CA 1
ATOM 1574 C C . ASP A 1 195 ? 4.446 -22.269 -17.587 1.00 89.88 195 ASP A C 1
ATOM 1576 O O . ASP A 1 195 ? 4.806 -22.048 -18.750 1.00 89.88 195 ASP A O 1
ATOM 1580 N N . GLU A 1 196 ? 3.462 -21.562 -17.017 1.00 94.25 196 GLU A N 1
ATOM 1581 C CA . GLU A 1 196 ? 2.808 -20.419 -17.669 1.00 94.25 196 GLU A CA 1
ATOM 1582 C C . GLU A 1 196 ? 3.800 -19.269 -17.885 1.00 94.25 196 GLU A C 1
ATOM 1584 O O . GLU A 1 196 ? 3.879 -18.709 -18.982 1.00 94.25 196 GLU A O 1
ATOM 1589 N N . GLU A 1 197 ? 4.583 -18.928 -16.857 1.00 94.50 197 GLU A N 1
ATOM 1590 C CA . GLU A 1 197 ? 5.547 -17.829 -16.927 1.00 94.50 197 GLU A CA 1
ATOM 1591 C C . GLU A 1 197 ? 6.746 -18.186 -17.823 1.00 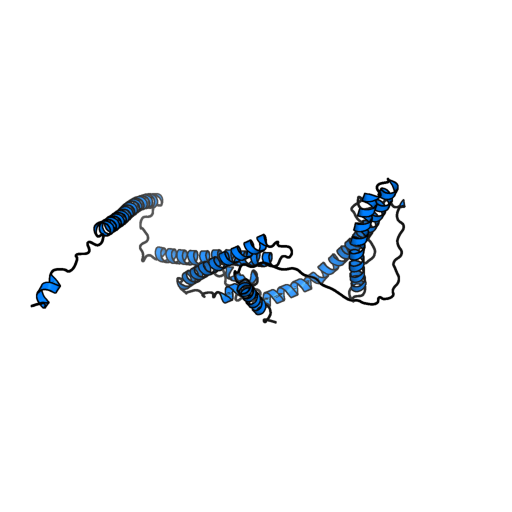94.50 197 GLU A C 1
ATOM 1593 O O . GLU A 1 197 ? 7.183 -17.335 -18.587 1.00 94.50 197 GLU A O 1
ATOM 1598 N N . ILE A 1 198 ? 7.213 -19.441 -17.862 1.00 92.88 198 ILE A N 1
ATOM 1599 C CA . ILE A 1 198 ? 8.197 -19.925 -18.854 1.00 92.88 198 ILE A CA 1
ATOM 1600 C C . ILE A 1 198 ? 7.650 -19.737 -20.277 1.00 92.88 198 ILE A C 1
ATOM 1602 O O . ILE A 1 198 ? 8.319 -19.157 -21.138 1.00 92.88 198 ILE A O 1
ATOM 1606 N N . THR A 1 199 ? 6.406 -20.160 -20.521 1.00 93.94 199 THR A N 1
ATOM 1607 C CA . THR A 1 199 ? 5.737 -20.003 -21.824 1.00 93.94 199 THR A CA 1
ATOM 1608 C C . THR A 1 199 ? 5.633 -18.529 -22.230 1.00 93.94 199 THR A C 1
ATOM 1610 O O . THR A 1 199 ? 5.863 -18.178 -23.392 1.00 93.94 199 THR A O 1
ATOM 1613 N N . ARG A 1 200 ? 5.347 -17.640 -21.273 1.00 95.88 200 ARG A N 1
ATOM 1614 C CA . ARG A 1 200 ? 5.296 -16.190 -21.482 1.00 95.88 200 ARG A CA 1
ATOM 1615 C C . ARG A 1 200 ? 6.681 -15.579 -21.724 1.00 95.88 200 ARG A C 1
ATOM 1617 O O . ARG A 1 200 ? 6.846 -14.823 -22.683 1.00 95.88 200 ARG A O 1
ATOM 1624 N N . LEU A 1 201 ? 7.677 -15.921 -20.910 1.00 94.94 201 LEU A N 1
ATOM 1625 C CA . LEU A 1 201 ? 9.053 -15.434 -21.025 1.00 94.94 201 LEU A CA 1
ATOM 1626 C C . LEU A 1 201 ? 9.669 -15.822 -22.371 1.00 94.94 201 LEU A C 1
ATOM 1628 O O . LEU A 1 201 ? 10.339 -14.997 -22.983 1.00 94.94 201 LEU A O 1
ATOM 1632 N N . ASN A 1 202 ? 9.359 -17.004 -22.909 1.00 94.69 202 ASN A N 1
ATOM 1633 C CA . ASN A 1 202 ? 9.770 -17.402 -24.259 1.00 94.69 202 ASN A CA 1
ATOM 1634 C C . ASN A 1 202 ? 9.277 -16.425 -25.353 1.00 94.69 202 ASN A C 1
ATOM 1636 O O . ASN A 1 202 ? 9.991 -16.173 -26.329 1.00 94.69 202 ASN A O 1
ATOM 1640 N N . LEU A 1 203 ? 8.092 -15.824 -25.185 1.00 93.62 203 LEU A N 1
ATOM 1641 C CA . LEU A 1 203 ? 7.576 -14.778 -26.077 1.00 93.62 203 LEU A CA 1
ATOM 1642 C C . LEU A 1 203 ? 8.217 -13.410 -25.798 1.00 93.62 203 LEU A C 1
ATOM 1644 O O . LEU A 1 203 ? 8.522 -12.675 -26.740 1.00 93.62 203 LEU A O 1
ATOM 1648 N N . GLU A 1 204 ? 8.429 -13.054 -24.530 1.00 95.12 204 GLU A N 1
ATOM 1649 C CA . GLU A 1 204 ? 9.028 -11.770 -24.138 1.00 95.12 204 GLU A CA 1
ATOM 1650 C C . GLU A 1 204 ? 10.520 -11.682 -24.507 1.00 95.12 204 GLU A C 1
ATOM 1652 O O . GLU A 1 204 ? 10.950 -10.657 -25.033 1.00 95.12 204 GLU A O 1
ATOM 1657 N N . ILE A 1 205 ? 11.276 -12.777 -24.392 1.00 94.88 205 ILE A N 1
ATOM 1658 C CA . ILE A 1 205 ? 12.652 -12.921 -24.898 1.00 94.88 205 ILE A CA 1
ATOM 1659 C C . ILE A 1 205 ? 12.704 -12.660 -26.405 1.00 94.88 205 ILE A C 1
ATOM 1661 O O . ILE A 1 205 ? 13.506 -11.848 -26.871 1.00 94.88 205 ILE A O 1
ATOM 1665 N N . ARG A 1 206 ? 11.811 -13.289 -27.183 1.00 93.81 206 ARG A N 1
ATOM 1666 C CA . ARG A 1 206 ? 11.771 -13.085 -28.638 1.00 93.81 206 ARG A CA 1
ATOM 1667 C C . ARG A 1 206 ? 11.382 -11.650 -29.002 1.00 93.81 206 ARG A C 1
ATOM 1669 O O . ARG A 1 206 ? 11.947 -11.084 -29.940 1.00 93.81 206 ARG A O 1
ATOM 1676 N N . ARG A 1 207 ? 10.462 -11.030 -28.253 1.00 93.69 207 ARG A N 1
ATOM 1677 C CA . ARG A 1 207 ? 10.116 -9.603 -28.400 1.00 93.69 207 ARG A CA 1
ATOM 1678 C C . ARG A 1 207 ? 11.310 -8.696 -28.097 1.00 93.69 207 ARG A C 1
ATOM 1680 O O . ARG A 1 207 ? 11.573 -7.805 -28.897 1.00 93.69 207 ARG A O 1
ATOM 1687 N N . LEU A 1 208 ? 12.056 -8.952 -27.020 1.00 94.56 208 LEU A N 1
ATOM 1688 C CA . LEU A 1 208 ? 13.254 -8.192 -26.648 1.00 94.56 208 LEU A CA 1
ATOM 1689 C C . LEU A 1 208 ? 14.339 -8.282 -27.730 1.00 94.56 208 LEU A C 1
ATOM 1691 O O . LEU A 1 208 ? 14.840 -7.250 -28.166 1.00 94.56 208 LEU A O 1
ATOM 1695 N N . VAL A 1 209 ? 14.643 -9.484 -28.232 1.00 94.62 209 VAL A N 1
ATOM 1696 C CA . VAL A 1 209 ? 15.581 -9.676 -29.357 1.00 94.62 209 VAL A CA 1
ATOM 1697 C C . VAL A 1 209 ? 15.153 -8.874 -30.588 1.00 94.62 209 VAL A C 1
ATOM 1699 O O . VAL A 1 209 ? 15.969 -8.159 -31.168 1.00 94.62 209 VAL A O 1
ATOM 1702 N N . THR A 1 210 ? 13.873 -8.960 -30.964 1.00 92.88 210 THR A N 1
ATOM 1703 C CA . THR A 1 210 ? 13.321 -8.223 -32.115 1.00 92.88 210 THR A CA 1
ATOM 1704 C C . THR A 1 210 ? 13.466 -6.714 -31.911 1.00 92.88 210 THR A C 1
ATOM 1706 O O . THR A 1 210 ? 13.971 -6.018 -32.782 1.00 92.88 210 THR A O 1
ATOM 1709 N N . HIS A 1 211 ? 13.101 -6.216 -30.727 1.00 93.12 211 HIS A N 1
ATOM 1710 C CA . HIS A 1 211 ? 13.188 -4.803 -30.367 1.00 93.12 211 HIS A CA 1
ATOM 1711 C C . HIS A 1 211 ? 14.629 -4.269 -30.404 1.00 93.12 211 HIS A C 1
ATOM 1713 O O . HIS A 1 211 ? 14.855 -3.203 -30.971 1.00 93.12 211 HIS A O 1
ATOM 1719 N N . MET A 1 212 ? 15.606 -5.010 -29.864 1.00 93.75 212 MET A N 1
ATOM 1720 C CA . MET A 1 212 ? 17.021 -4.615 -29.908 1.00 93.75 212 MET A CA 1
ATOM 1721 C C . MET A 1 212 ? 17.545 -4.512 -31.345 1.00 93.75 212 MET A C 1
ATOM 1723 O O . MET A 1 212 ? 18.299 -3.587 -31.651 1.00 93.75 212 MET A O 1
ATOM 1727 N N . GLN A 1 213 ? 17.149 -5.430 -32.234 1.00 91.25 213 GLN A N 1
ATOM 1728 C CA . GLN A 1 213 ? 17.550 -5.384 -33.643 1.00 91.25 213 GLN A CA 1
ATOM 1729 C C . GLN A 1 213 ? 16.856 -4.252 -34.402 1.00 91.25 213 GLN A C 1
ATOM 1731 O O . GLN A 1 213 ? 17.547 -3.444 -35.021 1.00 91.25 213 GLN A O 1
ATOM 1736 N N . ASP A 1 214 ? 15.528 -4.144 -34.301 1.00 91.31 214 ASP A N 1
ATOM 1737 C CA . ASP A 1 214 ? 14.746 -3.095 -34.965 1.00 91.31 214 ASP A CA 1
ATOM 1738 C C . ASP A 1 214 ? 15.214 -1.698 -34.531 1.00 91.31 214 ASP A C 1
ATOM 1740 O O . ASP A 1 214 ? 15.422 -0.830 -35.372 1.00 91.31 214 ASP A O 1
ATOM 1744 N N . GLU A 1 215 ? 15.457 -1.473 -33.234 1.00 93.19 215 GLU A N 1
ATOM 1745 C CA . GLU A 1 215 ? 15.978 -0.198 -32.725 1.00 93.19 215 GLU A CA 1
ATOM 1746 C C . GLU A 1 215 ? 17.404 0.092 -33.222 1.00 93.19 215 GLU A C 1
ATOM 1748 O O . GLU A 1 215 ? 17.702 1.218 -33.622 1.00 93.19 215 GLU A O 1
ATOM 1753 N N . THR A 1 216 ? 18.275 -0.921 -33.277 1.00 92.31 216 THR A N 1
ATOM 1754 C CA . THR A 1 216 ? 19.648 -0.768 -33.793 1.00 92.31 216 THR A CA 1
ATOM 1755 C C . THR A 1 216 ? 19.663 -0.447 -35.292 1.00 92.31 216 THR A C 1
ATOM 1757 O O . THR A 1 216 ? 20.460 0.392 -35.726 1.00 92.31 216 THR A O 1
ATOM 1760 N N . ALA A 1 217 ? 18.780 -1.075 -36.075 1.00 91.56 217 ALA A N 1
ATOM 1761 C CA . ALA A 1 217 ? 18.611 -0.816 -37.503 1.00 91.56 217 ALA A CA 1
ATOM 1762 C C . ALA A 1 217 ? 17.987 0.565 -37.753 1.00 91.56 217 ALA A C 1
ATOM 1764 O O . ALA A 1 217 ? 18.523 1.343 -38.539 1.00 91.56 217 ALA A O 1
ATOM 1765 N N . PHE A 1 218 ? 16.913 0.905 -37.035 1.00 92.69 218 PHE A N 1
ATOM 1766 C CA . PHE A 1 218 ? 16.232 2.199 -37.101 1.00 92.69 218 PHE A CA 1
ATOM 1767 C C . PHE A 1 218 ? 17.189 3.362 -36.816 1.00 92.69 218 PHE A C 1
ATOM 1769 O O . PHE A 1 218 ? 17.298 4.289 -37.621 1.00 92.69 218 PHE A O 1
ATOM 1776 N N . LEU A 1 219 ? 17.948 3.291 -35.716 1.00 93.62 219 LEU A N 1
ATOM 1777 C CA . LEU A 1 219 ? 18.935 4.316 -35.370 1.00 93.62 219 LEU A CA 1
ATOM 1778 C C . LEU A 1 219 ? 20.073 4.391 -36.401 1.00 93.62 219 LEU A C 1
ATOM 1780 O O . LEU A 1 219 ? 20.521 5.490 -36.719 1.00 93.62 219 LEU A O 1
ATOM 1784 N N 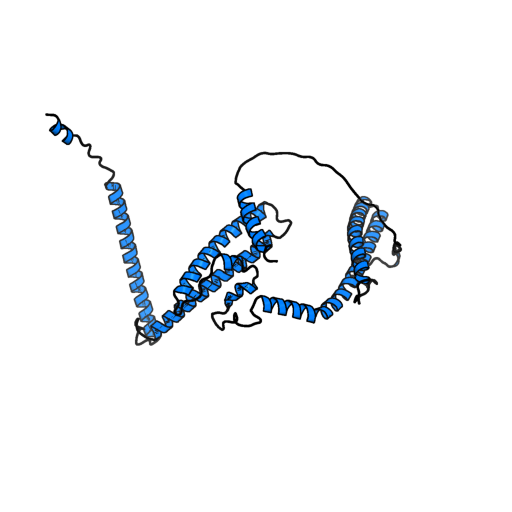. LEU A 1 220 ? 20.516 3.261 -36.969 1.00 94.44 220 LEU A N 1
ATOM 1785 C CA . LEU A 1 220 ? 21.542 3.252 -38.019 1.00 94.44 220 LEU A CA 1
ATOM 1786 C C . LEU A 1 220 ? 21.038 3.873 -39.332 1.00 94.44 220 LEU A C 1
ATOM 1788 O O . LEU A 1 220 ? 21.749 4.683 -39.925 1.00 94.44 220 LEU A O 1
ATOM 1792 N N . HIS A 1 221 ? 19.819 3.545 -39.769 1.00 92.75 221 HIS A N 1
ATOM 1793 C CA . HIS A 1 221 ? 19.184 4.161 -40.937 1.00 92.75 221 HIS A CA 1
ATOM 1794 C C . HIS A 1 221 ? 19.016 5.670 -40.734 1.00 92.75 221 HIS A C 1
ATOM 1796 O O . HIS A 1 221 ? 19.414 6.448 -41.597 1.00 92.75 221 HIS A O 1
ATOM 1802 N N . HIS A 1 222 ? 18.512 6.112 -39.578 1.00 91.38 222 HIS A N 1
ATOM 1803 C CA . HIS A 1 222 ? 18.354 7.541 -39.306 1.00 91.38 222 HIS A CA 1
ATOM 1804 C C . HIS A 1 222 ? 19.692 8.284 -39.180 1.00 91.38 222 HIS A C 1
ATOM 1806 O O . HIS A 1 222 ? 19.802 9.384 -39.720 1.00 91.38 222 HIS A O 1
ATOM 1812 N N . GLN A 1 223 ? 20.728 7.677 -38.587 1.00 94.88 223 GLN A N 1
ATOM 1813 C CA . GLN A 1 223 ? 22.095 8.215 -38.610 1.00 94.88 223 GLN A CA 1
ATOM 1814 C C . GLN A 1 223 ? 22.598 8.379 -40.058 1.00 94.88 223 GLN A C 1
ATOM 1816 O O . GLN A 1 223 ? 23.075 9.451 -40.431 1.00 94.88 223 GLN A O 1
ATOM 1821 N N . ARG A 1 224 ? 22.462 7.332 -40.889 1.00 94.38 224 ARG A N 1
ATOM 1822 C CA . ARG A 1 224 ? 22.863 7.332 -42.309 1.00 94.38 224 ARG A CA 1
ATOM 1823 C C . ARG A 1 224 ? 22.080 8.361 -43.131 1.00 94.38 224 ARG A C 1
ATOM 1825 O O . ARG A 1 224 ? 22.673 9.023 -43.977 1.00 94.38 224 ARG A O 1
ATOM 1832 N N . ARG A 1 225 ? 20.772 8.507 -42.894 1.00 94.38 225 ARG A N 1
ATOM 1833 C CA . ARG A 1 225 ? 19.904 9.452 -43.609 1.00 94.38 225 ARG A CA 1
ATOM 1834 C C . ARG A 1 225 ? 20.246 10.899 -43.260 1.00 94.38 225 ARG A C 1
ATOM 1836 O O . ARG A 1 225 ? 20.535 11.667 -44.163 1.00 94.38 225 ARG A O 1
ATOM 1843 N N . LEU A 1 226 ? 20.305 11.254 -41.976 1.00 94.75 226 LEU A N 1
ATOM 1844 C CA . LEU A 1 226 ? 20.622 12.625 -41.549 1.00 94.75 226 LEU A CA 1
ATOM 1845 C C . LEU A 1 226 ? 22.010 13.082 -42.028 1.00 94.75 226 LEU A C 1
ATOM 1847 O O . LEU A 1 226 ? 22.170 14.227 -42.441 1.00 94.75 226 LEU A O 1
ATOM 1851 N N . ALA A 1 227 ? 22.988 12.169 -42.068 1.00 92.56 227 ALA A N 1
ATOM 1852 C CA . ALA A 1 227 ? 24.305 12.445 -42.639 1.00 92.56 227 ALA A CA 1
ATOM 1853 C C . ALA A 1 227 ? 24.276 12.695 -44.164 1.00 92.56 227 ALA A C 1
ATOM 1855 O O . ALA A 1 227 ? 25.053 13.513 -44.651 1.00 92.56 227 ALA A O 1
ATOM 1856 N N . LYS A 1 228 ? 23.382 12.030 -44.918 1.00 93.88 228 LYS A N 1
ATOM 1857 C CA . LYS A 1 228 ? 23.141 12.303 -46.352 1.00 93.88 228 LYS A CA 1
ATOM 1858 C C . LYS A 1 228 ? 22.389 13.624 -46.566 1.00 93.88 228 LYS A C 1
ATOM 1860 O O . LYS A 1 228 ? 22.707 14.351 -47.500 1.00 93.88 228 LYS A O 1
ATOM 1865 N N . ASP A 1 229 ? 21.436 13.939 -45.689 1.00 93.75 229 ASP A N 1
ATOM 1866 C CA . ASP A 1 229 ? 20.602 15.150 -45.746 1.00 93.75 229 ASP A CA 1
ATOM 1867 C C . ASP A 1 229 ? 21.359 16.429 -45.315 1.00 93.75 229 ASP A C 1
ATOM 1869 O O . ASP A 1 229 ? 20.836 17.535 -45.440 1.00 93.75 229 ASP A O 1
ATOM 1873 N N . GLY A 1 230 ? 22.593 16.293 -44.811 1.00 91.44 230 GLY A N 1
ATOM 1874 C CA . GLY A 1 230 ? 23.479 17.395 -44.418 1.00 91.44 230 GLY A CA 1
ATOM 1875 C C . GLY A 1 230 ? 23.426 17.784 -42.935 1.00 91.44 230 GLY A C 1
ATOM 1876 O O . GLY A 1 230 ? 24.268 18.563 -42.485 1.00 91.44 230 GLY A O 1
ATOM 1877 N N . ASP A 1 231 ? 22.509 17.217 -42.145 1.00 93.88 231 ASP A N 1
ATOM 1878 C CA . ASP A 1 231 ? 22.401 17.468 -40.701 1.00 93.88 231 ASP A CA 1
ATOM 1879 C C . ASP A 1 231 ? 23.403 16.612 -39.907 1.00 93.88 231 ASP A C 1
ATOM 1881 O O . ASP A 1 231 ? 23.070 15.657 -39.198 1.00 93.88 231 ASP A O 1
ATOM 1885 N N . SER A 1 232 ? 24.680 16.967 -40.057 1.00 92.56 232 SER A N 1
ATOM 1886 C CA . SER A 1 232 ? 25.807 16.313 -39.383 1.00 92.56 232 SER A CA 1
ATOM 1887 C C . SER A 1 232 ? 25.705 16.393 -37.851 1.00 92.56 232 SER A C 1
ATOM 1889 O O . SER A 1 232 ? 26.082 15.452 -37.149 1.00 92.56 232 SER A O 1
ATOM 1891 N N . ALA A 1 233 ? 25.141 17.483 -37.317 1.00 94.50 233 ALA A N 1
ATOM 1892 C CA . ALA A 1 233 ? 24.989 17.683 -35.878 1.00 94.50 233 ALA A CA 1
ATOM 1893 C C . ALA A 1 233 ? 23.970 16.703 -35.276 1.00 94.50 233 ALA A C 1
ATOM 1895 O O . ALA A 1 233 ? 24.285 16.014 -34.301 1.00 94.50 233 ALA A O 1
ATOM 1896 N N . LEU A 1 234 ? 22.780 16.575 -35.875 1.00 94.81 234 LEU A N 1
ATOM 1897 C CA . LEU A 1 234 ? 21.779 15.616 -35.411 1.00 94.81 234 LEU A CA 1
ATOM 1898 C C . LEU A 1 234 ? 22.204 14.170 -35.704 1.00 94.81 234 LEU A C 1
ATOM 1900 O O . LEU A 1 234 ? 22.009 13.299 -34.857 1.00 94.81 234 LEU A O 1
ATOM 1904 N N . ALA A 1 235 ? 22.862 13.909 -36.840 1.00 95.88 235 ALA A N 1
ATOM 1905 C CA . ALA A 1 235 ? 23.440 12.598 -37.140 1.00 95.88 235 ALA A CA 1
ATOM 1906 C C . ALA A 1 235 ? 24.471 12.158 -36.080 1.00 95.88 235 ALA A C 1
ATOM 1908 O O . ALA A 1 235 ? 24.484 10.990 -35.687 1.00 95.88 235 ALA A O 1
ATOM 1909 N N . HIS A 1 236 ? 25.293 13.082 -35.567 1.00 95.88 236 HIS A N 1
ATOM 1910 C CA . HIS A 1 236 ? 26.227 12.799 -34.475 1.00 95.88 236 HIS A CA 1
ATOM 1911 C C . HIS A 1 236 ? 25.507 12.496 -33.149 1.00 95.88 236 HIS A C 1
ATOM 1913 O O . HIS A 1 236 ? 25.880 11.548 -32.462 1.00 95.88 236 HIS A O 1
ATOM 1919 N N . GLN A 1 237 ? 24.432 13.215 -32.810 1.00 97.38 237 GLN A N 1
ATOM 1920 C CA . GLN A 1 237 ? 23.637 12.909 -31.610 1.00 97.38 237 GLN A CA 1
ATOM 1921 C C . GLN A 1 237 ? 22.944 11.538 -31.703 1.00 97.38 237 GLN A C 1
ATOM 1923 O O . GLN A 1 237 ? 22.995 10.752 -30.756 1.00 97.38 237 GLN A O 1
ATOM 1928 N N . VAL A 1 238 ? 22.377 11.191 -32.867 1.00 95.62 238 VAL A N 1
ATOM 1929 C CA . VAL A 1 238 ? 21.814 9.849 -33.117 1.00 95.62 238 VAL A CA 1
ATOM 1930 C C . VAL A 1 238 ? 22.899 8.769 -33.036 1.00 95.62 238 VAL A C 1
ATOM 1932 O O . VAL A 1 238 ? 22.639 7.688 -32.507 1.00 95.62 238 VAL A O 1
ATOM 1935 N N . HIS A 1 239 ? 24.125 9.054 -33.489 1.00 95.75 239 HIS A N 1
ATOM 1936 C CA . HIS A 1 239 ? 25.261 8.146 -33.324 1.00 95.75 239 HIS A CA 1
ATOM 1937 C C . HIS A 1 239 ? 25.610 7.905 -31.847 1.00 95.75 239 HIS A C 1
ATOM 1939 O O . HIS A 1 239 ? 25.701 6.748 -31.438 1.00 95.75 239 HIS A O 1
ATOM 1945 N N . LEU A 1 240 ? 25.764 8.964 -31.042 1.00 96.94 240 LEU A N 1
ATOM 1946 C CA . LEU A 1 240 ? 26.067 8.848 -29.610 1.00 96.94 240 LEU A CA 1
ATOM 1947 C C . LEU A 1 240 ? 24.999 8.020 -28.881 1.00 96.94 240 LEU A C 1
ATOM 1949 O O . LEU A 1 240 ? 25.335 7.049 -28.203 1.00 96.94 240 LEU A O 1
ATOM 1953 N N . TYR A 1 241 ? 23.718 8.327 -29.111 1.00 96.06 241 TYR A N 1
ATOM 1954 C CA . TYR A 1 241 ? 22.603 7.571 -28.539 1.00 96.06 241 TYR A CA 1
ATOM 1955 C C . TYR A 1 241 ? 22.599 6.102 -28.993 1.00 96.06 241 TYR A C 1
ATOM 1957 O O . TYR A 1 241 ? 22.431 5.195 -28.179 1.00 96.06 241 TYR A O 1
ATOM 1965 N N . ARG A 1 242 ? 22.866 5.823 -30.277 1.00 95.88 242 ARG A N 1
ATOM 1966 C CA . ARG A 1 242 ? 23.003 4.448 -30.790 1.00 95.88 242 ARG A CA 1
ATOM 1967 C C . ARG A 1 242 ? 24.139 3.685 -30.099 1.00 95.88 242 ARG A C 1
ATOM 1969 O O . ARG A 1 242 ? 23.971 2.502 -29.811 1.00 95.88 242 ARG A O 1
ATOM 1976 N N . MET A 1 243 ? 25.275 4.331 -29.831 1.00 95.62 243 MET A N 1
ATOM 1977 C CA . MET A 1 243 ? 26.400 3.703 -29.125 1.00 95.62 243 MET A CA 1
ATOM 1978 C C . MET A 1 243 ? 26.087 3.448 -27.644 1.00 95.62 243 MET A C 1
ATOM 1980 O O . MET A 1 243 ? 26.480 2.410 -27.114 1.00 95.62 243 MET A O 1
ATOM 1984 N N . GLU A 1 244 ? 25.340 4.338 -26.988 1.00 95.00 244 GLU A N 1
ATOM 1985 C CA . GLU A 1 244 ? 24.838 4.130 -25.626 1.00 95.00 244 GLU A CA 1
ATOM 1986 C C . GLU A 1 244 ? 23.872 2.934 -25.559 1.00 95.00 244 GLU A C 1
ATOM 1988 O O . GLU A 1 244 ? 24.100 1.991 -24.799 1.00 95.00 244 GLU A O 1
ATOM 1993 N N . ARG A 1 245 ? 22.840 2.915 -26.418 1.00 94.69 245 ARG A N 1
ATOM 1994 C CA . ARG A 1 245 ? 21.881 1.800 -26.532 1.00 94.69 245 ARG A CA 1
ATOM 1995 C C . ARG A 1 245 ? 22.572 0.479 -26.886 1.00 94.69 245 ARG A C 1
ATOM 1997 O O . ARG A 1 245 ? 22.192 -0.560 -26.352 1.00 94.69 245 ARG A O 1
ATOM 2004 N N . GLY A 1 246 ? 23.624 0.523 -27.709 1.00 93.00 246 GLY A N 1
ATOM 2005 C CA . GLY A 1 246 ? 24.480 -0.624 -28.025 1.00 93.00 246 GLY A CA 1
ATOM 2006 C C . GLY A 1 246 ? 25.040 -1.311 -26.777 1.00 93.00 246 GLY A C 1
ATOM 2007 O O . GLY A 1 246 ? 24.819 -2.504 -26.603 1.00 93.00 246 GLY A O 1
ATOM 2008 N N . ARG A 1 247 ? 25.644 -0.553 -25.850 1.00 94.88 247 ARG A N 1
ATOM 2009 C CA . ARG A 1 247 ? 26.221 -1.094 -24.599 1.00 94.88 247 ARG A CA 1
ATOM 2010 C C . ARG A 1 247 ? 25.194 -1.843 -23.742 1.00 94.88 247 ARG A C 1
ATOM 2012 O O . ARG A 1 247 ? 25.508 -2.883 -23.165 1.00 94.88 247 ARG A O 1
ATOM 2019 N N . PHE A 1 248 ? 23.962 -1.335 -23.665 1.00 93.81 248 PHE A N 1
ATOM 2020 C CA . PHE A 1 248 ? 22.871 -2.031 -22.975 1.00 93.81 248 PHE A CA 1
ATOM 2021 C C . PHE A 1 248 ? 22.443 -3.298 -23.727 1.00 93.81 248 PHE A C 1
ATOM 2023 O O . PHE A 1 248 ? 22.279 -4.351 -23.109 1.00 93.81 248 PHE A O 1
ATOM 2030 N N . ASN A 1 249 ? 22.316 -3.226 -25.056 1.00 94.75 249 ASN A N 1
ATOM 2031 C CA . ASN A 1 249 ? 21.982 -4.379 -25.892 1.00 94.75 249 ASN A CA 1
ATOM 2032 C C . ASN A 1 249 ? 23.044 -5.489 -25.792 1.00 94.75 249 ASN A C 1
ATOM 2034 O O . ASN A 1 249 ? 22.677 -6.659 -25.734 1.00 94.75 249 ASN A O 1
ATOM 2038 N N . ASP A 1 250 ? 24.333 -5.155 -25.698 1.00 93.62 250 ASP A N 1
ATOM 2039 C CA . ASP A 1 250 ? 25.420 -6.127 -25.516 1.00 93.62 250 ASP A CA 1
ATOM 2040 C C . ASP A 1 250 ? 25.297 -6.888 -24.185 1.00 93.62 250 ASP A C 1
ATOM 2042 O O . ASP A 1 250 ? 25.383 -8.120 -24.164 1.00 93.62 250 ASP A O 1
ATOM 2046 N N . LEU A 1 251 ? 24.995 -6.185 -23.085 1.00 96.00 251 LEU A N 1
ATOM 2047 C CA . LEU A 1 251 ? 24.720 -6.794 -21.777 1.00 96.00 251 LEU A CA 1
ATOM 2048 C C . LEU A 1 251 ? 23.456 -7.673 -21.803 1.00 96.00 251 LEU A C 1
ATOM 2050 O O . LEU A 1 251 ? 23.433 -8.757 -21.210 1.00 96.00 251 LEU A O 1
ATOM 2054 N N . HIS A 1 252 ? 22.401 -7.243 -22.501 1.00 94.94 252 HIS A N 1
ATOM 2055 C CA . HIS A 1 252 ? 21.211 -8.069 -22.716 1.00 94.94 252 HIS A CA 1
ATOM 2056 C C . HIS A 1 252 ? 21.543 -9.326 -23.533 1.00 94.94 252 HIS A C 1
ATOM 2058 O O . HIS A 1 252 ? 21.130 -10.419 -23.149 1.00 94.94 252 HIS A O 1
ATOM 2064 N N . TRP A 1 253 ? 22.339 -9.212 -24.599 1.00 95.00 253 TRP A N 1
ATOM 2065 C CA . TRP A 1 253 ? 22.796 -10.350 -25.397 1.00 95.00 253 TRP A CA 1
ATOM 2066 C C . TRP A 1 253 ? 23.677 -11.318 -24.607 1.00 95.00 253 TRP A C 1
ATOM 2068 O O . TRP A 1 253 ? 23.536 -12.527 -24.775 1.00 95.00 253 TRP A O 1
ATOM 2078 N N . GLU A 1 254 ? 24.554 -10.836 -23.726 1.00 95.50 254 GLU A N 1
ATOM 2079 C CA . GLU A 1 254 ? 25.340 -11.699 -22.840 1.00 95.50 254 GLU A CA 1
ATOM 2080 C C . GLU A 1 254 ? 24.432 -12.513 -21.901 1.00 95.50 254 GLU A C 1
ATOM 2082 O O . GLU A 1 254 ? 24.560 -13.737 -21.814 1.00 95.50 254 GLU A O 1
ATOM 2087 N N . ARG A 1 255 ? 23.458 -11.856 -21.255 1.00 95.06 255 ARG A N 1
ATOM 2088 C CA . ARG A 1 255 ? 22.478 -12.509 -20.369 1.00 95.06 255 ARG A CA 1
ATOM 2089 C C . ARG A 1 255 ? 21.594 -13.507 -21.121 1.00 95.06 255 ARG A C 1
ATOM 2091 O O . ARG A 1 255 ? 21.395 -14.617 -20.638 1.00 95.06 255 ARG A O 1
ATOM 2098 N N . LEU A 1 256 ? 21.122 -13.155 -22.318 1.00 95.81 256 LEU A N 1
ATOM 2099 C CA . LEU A 1 256 ? 20.331 -14.045 -23.175 1.00 95.81 256 LEU A CA 1
ATOM 2100 C C . LEU A 1 256 ? 21.138 -15.258 -23.660 1.00 95.81 256 LEU A C 1
ATOM 2102 O O . LEU A 1 256 ? 20.615 -16.370 -23.660 1.00 95.81 256 LEU A O 1
ATOM 2106 N N . ARG A 1 257 ? 22.421 -15.082 -24.012 1.00 95.00 257 ARG A N 1
ATOM 2107 C CA . ARG A 1 257 ? 23.320 -16.194 -24.370 1.00 95.00 257 ARG A CA 1
ATOM 2108 C C . ARG A 1 257 ? 23.555 -17.140 -23.192 1.00 95.00 257 ARG A C 1
ATOM 2110 O O . ARG A 1 257 ? 23.564 -18.347 -23.412 1.00 95.00 257 ARG A O 1
ATOM 2117 N N . LYS A 1 258 ? 23.713 -16.620 -21.967 1.00 95.75 258 LYS A N 1
ATOM 2118 C CA . LYS A 1 258 ? 23.787 -17.443 -20.743 1.00 95.75 258 LYS A CA 1
ATOM 2119 C C . LYS A 1 258 ? 22.487 -18.227 -20.548 1.00 95.75 258 LYS A C 1
ATOM 2121 O O . LYS A 1 258 ? 22.528 -19.449 -20.564 1.00 95.75 258 LYS A O 1
ATOM 2126 N N . LEU A 1 259 ? 21.340 -17.542 -20.535 1.00 93.75 259 LEU A N 1
ATOM 2127 C CA . LEU A 1 259 ? 20.016 -18.161 -20.396 1.00 93.75 259 LEU A CA 1
ATOM 2128 C C . LEU A 1 259 ? 19.746 -19.261 -21.441 1.00 93.75 259 LEU A C 1
ATOM 2130 O O . LEU A 1 259 ? 19.208 -20.306 -21.101 1.00 93.75 259 LEU A O 1
ATOM 2134 N N . SER A 1 260 ? 20.173 -19.071 -22.695 1.00 94.06 260 SER A N 1
ATOM 2135 C CA . SER A 1 260 ? 20.009 -20.075 -23.763 1.00 94.06 260 SER A CA 1
ATOM 2136 C C . SER A 1 260 ? 20.854 -21.349 -23.607 1.00 94.06 260 SER A C 1
ATOM 2138 O O . SER A 1 260 ? 20.721 -22.267 -24.413 1.00 94.06 260 SER A O 1
ATOM 2140 N N . ARG A 1 261 ? 21.741 -21.400 -22.604 1.00 94.69 261 ARG A N 1
ATOM 2141 C CA . ARG A 1 261 ? 22.577 -22.562 -22.256 1.00 94.69 261 ARG A CA 1
ATOM 2142 C C . ARG A 1 261 ? 22.093 -23.282 -20.994 1.00 94.69 261 ARG A C 1
ATOM 2144 O O . ARG A 1 261 ? 22.622 -24.347 -20.688 1.00 94.69 261 ARG A O 1
ATOM 2151 N N . GLU A 1 262 ? 21.122 -22.721 -20.273 1.00 94.12 262 GLU A N 1
ATOM 2152 C CA . GLU A 1 262 ? 20.592 -23.318 -19.047 1.00 94.12 262 GLU A CA 1
ATOM 2153 C C . GLU A 1 262 ? 19.717 -24.549 -19.354 1.00 94.12 262 GLU A C 1
ATOM 2155 O O . GLU A 1 262 ? 18.939 -24.539 -20.319 1.00 94.12 262 GLU A O 1
ATOM 2160 N N . PRO A 1 263 ? 19.797 -25.621 -18.543 1.00 91.75 263 PRO A N 1
ATOM 2161 C CA . PRO A 1 263 ? 18.958 -26.799 -18.723 1.00 91.75 263 PRO A CA 1
ATOM 2162 C C . PRO A 1 263 ? 17.480 -26.438 -18.514 1.00 91.75 263 PRO A C 1
ATOM 2164 O O . PRO A 1 263 ? 17.098 -25.890 -17.484 1.00 91.75 263 PRO A O 1
ATOM 2167 N N . GLY A 1 264 ? 16.640 -26.760 -19.502 1.00 88.12 264 GLY A N 1
ATOM 2168 C CA . GLY A 1 264 ? 15.214 -26.409 -19.508 1.00 88.12 264 GLY A CA 1
ATOM 2169 C C . GLY A 1 264 ? 14.860 -25.160 -20.326 1.00 88.12 264 GLY A C 1
ATOM 2170 O O . GLY A 1 264 ? 13.674 -24.863 -20.481 1.00 88.12 264 GLY A O 1
ATOM 2171 N N . PHE A 1 265 ? 15.838 -24.455 -20.912 1.00 92.81 265 PHE A N 1
ATOM 2172 C CA . PHE A 1 265 ? 15.545 -23.378 -21.861 1.00 92.81 265 PHE A CA 1
ATOM 2173 C C . PHE A 1 265 ? 14.760 -23.903 -23.077 1.00 92.81 265 PHE A C 1
ATOM 2175 O O . PHE A 1 265 ? 15.245 -24.730 -23.847 1.00 92.81 265 PHE A O 1
ATOM 2182 N N . SER A 1 266 ? 13.541 -23.391 -23.253 1.00 94.06 266 SER A N 1
ATOM 2183 C CA . SER A 1 266 ? 12.587 -23.781 -24.307 1.00 94.06 266 SER A CA 1
ATOM 2184 C C . SER A 1 266 ? 12.247 -22.637 -25.275 1.00 94.06 266 SER A C 1
ATOM 2186 O O . SER A 1 266 ? 11.411 -22.790 -26.167 1.00 94.06 266 SER A O 1
ATOM 2188 N N . GLY A 1 267 ? 12.885 -21.477 -25.095 1.00 91.31 267 GLY A N 1
ATOM 2189 C CA . GLY A 1 267 ? 12.668 -20.281 -25.899 1.00 91.31 267 GLY A CA 1
ATOM 2190 C C . GLY A 1 267 ? 13.471 -20.261 -27.196 1.00 91.31 267 GLY A C 1
ATOM 2191 O O . GLY A 1 267 ? 14.065 -21.247 -27.625 1.00 91.31 267 GLY A O 1
ATOM 2192 N N . SER A 1 268 ? 13.519 -19.091 -27.831 1.00 91.44 268 SER A N 1
ATOM 2193 C CA . SER A 1 268 ? 14.338 -18.876 -29.022 1.00 91.44 268 SER A CA 1
ATOM 2194 C C . SER A 1 268 ? 14.941 -17.477 -29.042 1.00 91.44 268 SER A C 1
ATOM 2196 O O . SER A 1 268 ? 14.235 -16.483 -28.870 1.00 91.44 268 SER A O 1
ATOM 2198 N N . LEU A 1 269 ? 16.246 -17.412 -29.323 1.00 93.62 269 LEU A N 1
ATOM 2199 C CA . LEU A 1 269 ? 16.959 -16.168 -29.618 1.00 93.62 269 LEU A CA 1
ATOM 2200 C C . LEU A 1 269 ? 16.866 -15.765 -31.103 1.00 93.62 269 LEU A C 1
ATOM 2202 O O . LEU A 1 269 ? 17.472 -14.773 -31.502 1.00 93.62 269 LEU A O 1
ATOM 2206 N N . SER A 1 270 ? 16.119 -16.501 -31.939 1.00 90.75 270 SER A N 1
ATOM 2207 C CA . SER A 1 270 ? 15.841 -16.073 -33.315 1.00 90.75 270 SER A CA 1
ATOM 2208 C C . SER A 1 270 ? 14.899 -14.859 -33.303 1.00 90.75 270 SER A C 1
ATOM 2210 O O . SER A 1 270 ? 13.838 -14.947 -32.667 1.00 90.75 270 SER A O 1
ATOM 2212 N N . PRO A 1 271 ? 15.192 -13.778 -34.044 1.00 89.38 271 PRO A N 1
ATOM 2213 C CA . PRO A 1 271 ? 14.313 -12.617 -34.145 1.00 89.38 271 PRO A CA 1
ATOM 2214 C C . PRO A 1 271 ? 12.873 -12.972 -34.530 1.00 89.38 271 PRO A C 1
ATOM 2216 O O . PRO A 1 271 ? 12.594 -13.973 -35.197 1.00 89.38 271 PRO A O 1
ATOM 2219 N N . GLY A 1 272 ? 11.931 -12.173 -34.046 1.00 88.44 272 GLY A N 1
ATOM 2220 C CA . GLY A 1 272 ? 10.554 -12.147 -34.520 1.00 88.44 272 GLY A CA 1
ATOM 2221 C C . GLY A 1 272 ? 10.393 -11.160 -35.674 1.00 88.44 272 GLY A C 1
ATOM 2222 O O . GLY A 1 272 ? 11.344 -10.819 -36.369 1.00 88.44 272 GLY A O 1
ATOM 2223 N N . VAL A 1 273 ? 9.163 -10.692 -35.863 1.00 86.00 273 VAL A N 1
ATOM 2224 C CA . VAL A 1 273 ? 8.810 -9.659 -36.840 1.00 86.00 273 VAL A CA 1
ATOM 2225 C C . VAL A 1 273 ? 7.921 -8.654 -36.112 1.00 86.00 273 VAL A C 1
ATOM 2227 O O . VAL A 1 273 ? 6.808 -9.004 -35.717 1.00 86.00 273 VAL A O 1
ATOM 2230 N N . SER A 1 274 ? 8.402 -7.428 -35.886 1.00 81.88 274 SER A N 1
ATOM 2231 C CA . SER A 1 274 ? 7.650 -6.434 -35.109 1.00 81.88 274 SER A CA 1
ATOM 2232 C C . SER A 1 274 ? 6.359 -6.009 -35.808 1.00 81.88 274 SER A C 1
ATOM 2234 O O . SER A 1 274 ? 6.334 -5.756 -37.015 1.00 81.88 274 SER A O 1
ATOM 2236 N N . LEU A 1 275 ? 5.269 -5.915 -35.043 1.00 79.62 275 LEU A N 1
ATOM 2237 C CA . LEU A 1 275 ? 3.982 -5.414 -35.531 1.00 79.62 275 LEU A CA 1
ATOM 2238 C C . LEU A 1 275 ? 4.004 -3.896 -35.772 1.00 79.62 275 LEU A C 1
ATOM 2240 O O . LEU A 1 275 ? 3.234 -3.407 -36.598 1.00 79.62 275 LEU A O 1
ATOM 2244 N N . ASP A 1 276 ? 4.900 -3.169 -35.099 1.00 73.94 276 ASP A N 1
ATOM 2245 C CA . ASP A 1 276 ? 5.123 -1.749 -35.352 1.00 73.94 276 ASP A CA 1
ATOM 2246 C C . ASP A 1 276 ? 5.861 -1.568 -36.685 1.00 73.94 276 ASP A C 1
ATOM 2248 O O . ASP A 1 276 ? 7.010 -1.982 -36.849 1.00 73.94 276 ASP A O 1
ATOM 2252 N N . LYS A 1 277 ? 5.182 -0.946 -37.652 1.00 70.19 277 LYS A N 1
ATOM 2253 C CA . LYS A 1 277 ? 5.736 -0.644 -38.976 1.00 70.19 277 LYS A CA 1
ATOM 2254 C C . LYS A 1 277 ? 6.651 0.583 -38.968 1.00 70.19 277 LYS A C 1
ATOM 2256 O O . LYS A 1 277 ? 7.453 0.706 -39.883 1.00 70.19 277 LYS A O 1
ATOM 2261 N N . HIS A 1 278 ? 6.557 1.466 -37.972 1.00 66.88 278 HIS A N 1
ATOM 2262 C CA . HIS A 1 278 ? 7.320 2.718 -37.926 1.00 66.88 278 HIS A CA 1
ATOM 2263 C C . HIS A 1 278 ? 8.774 2.513 -37.485 1.00 66.88 278 HIS A C 1
ATOM 2265 O O . HIS A 1 278 ? 9.640 3.288 -37.877 1.00 66.88 278 HIS A O 1
ATOM 2271 N N . ARG A 1 279 ? 9.056 1.444 -36.729 1.00 60.03 279 ARG A N 1
ATOM 2272 C CA . ARG A 1 279 ? 10.424 1.005 -36.396 1.00 60.03 279 ARG A CA 1
ATOM 2273 C C . ARG A 1 279 ? 11.094 0.163 -37.488 1.00 60.03 279 ARG A C 1
ATOM 2275 O O . ARG A 1 279 ? 12.299 -0.058 -37.411 1.00 60.03 279 ARG A O 1
ATOM 2282 N N . ARG A 1 280 ? 10.360 -0.303 -38.509 1.00 63.56 280 ARG A N 1
ATOM 2283 C CA . ARG A 1 280 ? 10.953 -1.080 -39.608 1.00 63.56 280 ARG A CA 1
ATOM 2284 C C . ARG A 1 280 ? 11.611 -0.162 -40.634 1.00 63.56 280 ARG A C 1
ATOM 2286 O O . ARG A 1 280 ? 10.934 0.606 -41.313 1.00 63.56 280 ARG A O 1
ATOM 2293 N N . VAL A 1 281 ? 12.917 -0.319 -40.805 1.00 61.69 281 VAL A N 1
ATOM 2294 C CA . VAL A 1 281 ? 13.653 0.221 -41.956 1.00 61.69 281 VAL A CA 1
ATOM 2295 C C . VAL A 1 281 ? 13.186 -0.496 -43.239 1.00 61.69 281 VAL A C 1
ATOM 2297 O O . VAL A 1 281 ? 12.903 -1.699 -43.181 1.00 61.69 281 VAL A O 1
ATOM 2300 N N . PRO A 1 282 ? 13.090 0.184 -44.400 1.00 55.38 282 PRO A N 1
ATOM 2301 C CA . PRO A 1 282 ? 12.906 -0.481 -45.690 1.00 55.38 282 PRO A CA 1
ATOM 2302 C C . PRO A 1 282 ? 13.988 -1.541 -45.945 1.00 55.38 282 PRO A C 1
ATOM 2304 O O . PRO A 1 282 ? 15.145 -1.362 -45.573 1.00 55.38 282 PRO A O 1
ATOM 2307 N N . ALA A 1 283 ? 13.629 -2.641 -46.611 1.00 53.00 283 ALA A N 1
ATOM 2308 C CA . ALA A 1 283 ? 14.512 -3.803 -46.776 1.00 53.00 283 ALA A CA 1
ATOM 2309 C C . ALA A 1 283 ? 15.806 -3.528 -47.579 1.00 53.00 283 ALA A C 1
ATOM 2311 O O . ALA A 1 283 ? 16.708 -4.358 -47.583 1.00 53.00 283 ALA A O 1
ATOM 2312 N N . GLU A 1 284 ? 15.898 -2.376 -48.245 1.00 44.75 284 GLU A N 1
ATOM 2313 C CA . GLU A 1 284 ? 16.988 -1.988 -49.149 1.00 44.75 284 GLU A CA 1
ATOM 2314 C C . GLU A 1 284 ? 18.223 -1.408 -48.423 1.00 44.75 284 GLU A C 1
ATOM 2316 O O . GLU A 1 284 ? 19.292 -1.332 -49.020 1.00 44.75 284 GLU A O 1
ATOM 2321 N N . ASP A 1 285 ? 18.110 -1.037 -47.139 1.00 45.53 285 ASP A N 1
ATOM 2322 C CA . ASP A 1 285 ? 19.197 -0.430 -46.334 1.00 45.53 285 ASP A CA 1
ATOM 2323 C C . ASP A 1 285 ? 19.879 -1.423 -45.354 1.00 45.53 285 ASP A C 1
ATOM 2325 O O . ASP A 1 285 ? 20.766 -1.036 -44.584 1.00 45.53 285 ASP A O 1
ATOM 2329 N N . VAL A 1 286 ? 19.453 -2.695 -45.327 1.00 45.53 286 VAL A N 1
ATOM 2330 C CA . VAL A 1 286 ? 19.823 -3.670 -44.279 1.00 45.53 286 VAL A CA 1
ATOM 2331 C C . VAL A 1 286 ? 21.129 -4.410 -44.597 1.00 45.53 286 VAL A C 1
ATOM 2333 O O . VAL A 1 286 ? 21.142 -5.590 -44.944 1.00 45.53 286 VAL A O 1
ATOM 2336 N N . GLU A 1 287 ? 22.258 -3.736 -44.388 1.00 47.00 287 GLU A N 1
ATOM 2337 C CA . GLU A 1 287 ? 23.527 -4.428 -44.129 1.00 47.00 287 GLU A CA 1
ATOM 2338 C C . GLU A 1 287 ? 23.488 -5.048 -42.724 1.00 47.00 287 GLU A C 1
ATOM 2340 O O . GLU A 1 287 ? 23.488 -4.340 -41.713 1.00 47.00 287 GLU A O 1
ATOM 2345 N N . MET A 1 288 ? 23.448 -6.380 -42.650 1.00 42.34 288 MET A N 1
ATOM 2346 C CA . MET A 1 288 ? 23.544 -7.095 -41.378 1.00 42.34 288 MET A CA 1
ATOM 2347 C C . MET A 1 288 ? 24.987 -7.058 -40.848 1.00 42.34 288 MET A C 1
ATOM 2349 O O . MET A 1 288 ? 25.886 -7.512 -41.554 1.00 42.34 288 MET A O 1
ATOM 2353 N N . PRO A 1 289 ? 25.237 -6.605 -39.605 1.00 41.50 289 PRO A N 1
ATOM 2354 C CA . PRO A 1 289 ? 26.502 -6.893 -38.942 1.00 41.50 289 PRO A CA 1
ATOM 2355 C C . PRO A 1 289 ? 26.560 -8.388 -38.597 1.00 41.50 289 PRO A C 1
ATOM 2357 O O . PRO A 1 289 ? 25.643 -8.919 -37.965 1.00 41.50 289 PRO A O 1
ATOM 2360 N N . GLU A 1 290 ? 27.634 -9.070 -38.997 1.00 40.56 290 GLU A N 1
ATOM 2361 C CA . GLU A 1 290 ? 27.878 -10.455 -38.585 1.00 40.56 290 GLU A CA 1
ATOM 2362 C C . GLU A 1 290 ? 28.057 -10.559 -37.062 1.00 40.56 290 GLU A C 1
ATOM 2364 O O . GLU A 1 290 ? 28.538 -9.636 -36.400 1.00 40.56 290 GLU A O 1
ATOM 2369 N N . ALA A 1 291 ? 27.656 -11.695 -36.488 1.00 34.00 291 ALA A N 1
ATOM 2370 C CA . ALA A 1 291 ? 27.781 -11.938 -35.055 1.00 34.00 291 ALA A CA 1
ATOM 2371 C C . ALA A 1 291 ? 29.257 -12.203 -34.680 1.00 34.00 291 ALA A C 1
ATOM 2373 O O . ALA A 1 291 ? 29.825 -13.171 -35.189 1.00 34.00 291 ALA A O 1
ATOM 2374 N N . PRO A 1 292 ? 29.879 -11.420 -33.774 1.00 39.75 292 PRO A N 1
ATOM 2375 C CA . PRO A 1 292 ? 31.286 -11.616 -33.428 1.00 39.75 292 PRO A CA 1
ATOM 2376 C C . PRO A 1 292 ? 31.551 -12.969 -32.755 1.00 39.75 292 PRO A C 1
ATOM 2378 O O . PRO A 1 292 ? 30.869 -13.350 -31.798 1.00 39.75 292 PRO A O 1
ATOM 2381 N N . THR A 1 293 ? 32.576 -13.674 -33.232 1.00 36.12 293 THR A N 1
ATOM 2382 C CA . THR A 1 293 ? 33.119 -14.884 -32.602 1.00 36.12 293 THR A CA 1
ATOM 2383 C C . THR A 1 293 ? 33.875 -14.582 -31.304 1.00 36.12 293 THR A C 1
ATOM 2385 O O . THR A 1 293 ? 34.299 -13.461 -31.040 1.00 36.12 293 THR A O 1
ATOM 2388 N N . THR A 1 294 ? 34.006 -15.608 -30.466 1.00 38.53 294 THR A N 1
ATOM 2389 C CA . THR A 1 294 ? 34.535 -15.550 -29.094 1.00 38.53 294 THR A CA 1
ATOM 2390 C C . THR A 1 294 ? 36.058 -15.386 -29.050 1.00 38.53 294 THR A C 1
ATOM 2392 O O . THR A 1 294 ? 36.727 -16.122 -29.763 1.00 38.53 294 THR A O 1
ATOM 2395 N N . GLU A 1 295 ? 36.592 -14.505 -28.185 1.00 29.86 295 GLU A N 1
ATOM 2396 C CA . GLU A 1 295 ? 37.576 -14.808 -27.109 1.00 29.86 295 GLU A CA 1
ATOM 2397 C C . GLU A 1 295 ? 37.965 -13.541 -26.275 1.00 29.86 295 GLU A C 1
ATOM 2399 O O . GLU A 1 295 ? 37.396 -12.481 -26.551 1.00 29.86 295 GLU A O 1
ATOM 2404 N N . PRO A 1 296 ? 38.714 -13.633 -25.141 1.00 34.81 296 PRO A N 1
ATOM 2405 C CA . PRO A 1 296 ? 38.363 -12.880 -23.921 1.00 34.81 296 PRO A CA 1
ATOM 2406 C C . PRO A 1 296 ? 39.197 -11.619 -23.591 1.00 34.81 296 PRO A C 1
ATOM 2408 O O . PRO A 1 296 ? 40.154 -11.257 -24.269 1.00 34.81 296 PRO A O 1
ATOM 2411 N N . ALA A 1 297 ? 38.807 -10.951 -22.496 1.00 39.12 297 ALA A N 1
ATOM 2412 C CA . ALA A 1 297 ? 39.302 -9.645 -22.049 1.00 39.12 297 ALA A CA 1
ATOM 2413 C C . ALA A 1 297 ? 40.391 -9.689 -20.945 1.00 39.12 297 ALA A C 1
ATOM 2415 O O . ALA A 1 297 ? 40.437 -10.642 -20.165 1.00 39.12 297 ALA A O 1
ATOM 2416 N N . PRO A 1 298 ? 41.191 -8.611 -20.799 1.00 31.33 298 PRO A N 1
ATOM 2417 C CA . PRO A 1 298 ? 41.928 -8.260 -19.581 1.00 31.33 298 PRO A CA 1
ATOM 2418 C C . PRO A 1 298 ? 41.191 -7.208 -18.711 1.00 31.33 298 PRO A C 1
ATOM 2420 O O . PRO A 1 298 ? 40.219 -6.594 -19.147 1.00 31.33 298 PRO A O 1
ATOM 2423 N N . GLY A 1 299 ? 41.660 -7.018 -17.468 1.00 28.75 299 GLY A N 1
ATOM 2424 C CA . GLY A 1 299 ? 41.019 -6.210 -16.411 1.00 28.75 299 GLY A CA 1
ATOM 2425 C C . GLY A 1 299 ? 41.649 -4.823 -16.105 1.00 28.75 299 GLY A C 1
ATOM 2426 O O . GLY A 1 299 ? 42.060 -4.153 -17.048 1.00 28.75 299 GLY A O 1
ATOM 2427 N N . PRO A 1 300 ? 41.652 -4.329 -14.837 1.00 43.69 300 PRO A N 1
ATOM 2428 C CA . PRO A 1 300 ? 41.164 -2.963 -14.549 1.00 43.69 300 PRO A CA 1
ATOM 2429 C C . PRO A 1 300 ? 42.111 -2.045 -13.716 1.00 43.69 300 PRO A C 1
ATOM 2431 O O . PRO A 1 300 ? 43.246 -2.423 -13.438 1.00 43.69 300 PRO A O 1
ATOM 2434 N N . ALA A 1 301 ? 41.555 -0.910 -13.228 1.00 30.69 301 ALA A N 1
ATOM 2435 C CA . ALA A 1 301 ? 42.068 0.059 -12.217 1.00 30.69 301 ALA A CA 1
ATOM 2436 C C . ALA A 1 301 ? 43.010 1.187 -12.734 1.00 30.69 301 ALA A C 1
ATOM 2438 O O . ALA A 1 301 ? 43.502 1.056 -13.856 1.00 30.69 301 ALA A O 1
ATOM 2439 N N . PRO A 1 302 ? 43.344 2.254 -11.952 1.00 34.22 302 PRO A N 1
ATOM 2440 C CA . PRO A 1 302 ? 42.667 2.905 -10.794 1.00 34.22 302 PRO A CA 1
ATOM 2441 C C . PRO A 1 302 ? 42.600 4.474 -10.845 1.00 34.22 302 PRO A C 1
ATOM 2443 O O . PRO A 1 302 ? 43.245 5.088 -11.688 1.00 34.22 302 PRO A O 1
ATOM 2446 N N . GLY A 1 303 ? 41.918 5.096 -9.862 1.00 27.39 303 GLY A N 1
ATOM 2447 C CA . GLY A 1 303 ? 42.218 6.439 -9.287 1.00 27.39 303 GLY A CA 1
ATOM 2448 C C . GLY A 1 303 ? 41.799 7.719 -10.044 1.00 27.39 303 GLY A C 1
ATOM 2449 O O . GLY A 1 303 ? 41.529 7.665 -11.242 1.00 27.39 303 GLY A O 1
ATOM 2450 N N . ASP A 1 304 ? 41.712 8.913 -9.428 1.00 28.08 304 ASP A N 1
ATOM 2451 C CA . ASP A 1 304 ? 41.831 9.325 -8.000 1.00 28.08 304 ASP A CA 1
ATOM 2452 C C . ASP A 1 304 ? 41.035 10.644 -7.730 1.00 28.08 304 ASP A C 1
ATOM 2454 O O . ASP A 1 304 ? 40.511 11.263 -8.661 1.00 28.08 304 ASP A O 1
ATOM 2458 N N . ASP A 1 305 ? 40.929 11.047 -6.453 1.00 27.12 305 ASP A N 1
ATOM 2459 C CA . ASP A 1 305 ? 39.979 12.024 -5.870 1.00 27.12 305 ASP A CA 1
ATOM 2460 C C . ASP A 1 305 ? 40.353 13.531 -5.914 1.00 27.12 305 ASP A C 1
ATOM 2462 O O . ASP A 1 305 ? 41.507 13.892 -6.144 1.00 27.12 305 ASP A O 1
ATOM 2466 N N . ALA A 1 306 ? 39.366 14.398 -5.595 1.00 28.86 306 ALA A N 1
ATOM 2467 C CA . ALA A 1 306 ? 39.447 15.650 -4.791 1.00 28.86 306 ALA A CA 1
ATOM 2468 C C . ALA A 1 306 ? 38.149 16.493 -4.939 1.00 28.86 306 ALA A C 1
ATOM 2470 O O . ALA A 1 306 ? 37.606 16.554 -6.038 1.00 28.86 306 ALA A O 1
ATOM 2471 N N . GLU A 1 307 ? 37.650 17.333 -4.021 1.00 27.77 307 GLU A N 1
ATOM 2472 C CA . GLU A 1 307 ? 37.625 17.542 -2.550 1.00 27.77 307 GLU A CA 1
ATOM 2473 C C . GLU A 1 307 ? 37.009 18.965 -2.341 1.00 27.77 307 GLU A C 1
ATOM 2475 O O . GLU A 1 307 ? 37.092 19.790 -3.259 1.00 27.77 307 GLU A O 1
ATOM 2480 N N . GLY A 1 308 ? 36.391 19.298 -1.194 1.00 27.83 308 GLY A N 1
ATOM 2481 C CA . GLY A 1 308 ? 35.882 20.664 -0.914 1.00 27.83 308 GLY A CA 1
ATOM 2482 C C . GLY A 1 308 ? 34.772 20.823 0.153 1.00 27.83 308 GLY A C 1
ATOM 2483 O O . GLY A 1 308 ? 33.671 20.305 -0.014 1.00 27.83 308 GLY A O 1
ATOM 2484 N N . VAL A 1 309 ? 35.035 21.634 1.195 1.00 29.52 309 VAL A N 1
ATOM 2485 C CA . VAL A 1 309 ? 34.231 21.845 2.436 1.00 29.52 309 VAL A CA 1
ATOM 2486 C C . VAL A 1 309 ? 34.288 23.320 2.916 1.00 29.52 309 VAL A C 1
ATOM 2488 O O . VAL A 1 309 ? 35.224 24.022 2.537 1.00 29.52 309 VAL A O 1
ATOM 2491 N N . ASP A 1 310 ? 33.387 23.878 3.750 1.00 31.78 310 ASP A N 1
ATOM 2492 C CA . ASP A 1 310 ? 32.153 23.343 4.383 1.00 31.78 310 ASP A CA 1
ATOM 2493 C C . ASP A 1 310 ? 30.909 24.273 4.151 1.00 31.78 310 ASP A C 1
ATOM 2495 O O . ASP A 1 310 ? 30.528 24.404 2.989 1.00 31.78 310 ASP A O 1
ATOM 2499 N N . GLU A 1 311 ? 30.177 24.962 5.056 1.00 32.56 311 GLU A N 1
ATOM 2500 C CA . GLU A 1 311 ? 30.258 25.281 6.505 1.00 32.56 311 GLU A CA 1
ATOM 2501 C C . GLU A 1 311 ? 28.914 25.045 7.260 1.00 32.56 311 GLU A C 1
ATOM 2503 O O . GLU A 1 311 ? 27.903 25.681 6.957 1.00 32.56 311 GLU A O 1
ATOM 2508 N N . GLY A 1 312 ? 28.942 24.179 8.283 1.00 27.97 312 GLY A N 1
ATOM 2509 C CA . GLY A 1 312 ? 28.253 24.204 9.593 1.00 27.97 312 GLY A CA 1
ATOM 2510 C C . GLY A 1 312 ? 26.837 24.789 9.814 1.00 27.97 312 GLY A C 1
ATOM 2511 O O . GLY A 1 312 ? 26.599 25.984 9.650 1.00 27.97 312 GLY A O 1
ATOM 2512 N N . ALA A 1 313 ? 25.949 23.973 10.417 1.00 31.98 313 ALA A N 1
ATOM 2513 C CA . ALA A 1 313 ? 25.052 24.364 11.530 1.00 31.98 313 ALA A CA 1
ATOM 2514 C C . ALA A 1 313 ? 24.278 23.148 12.096 1.00 31.98 313 ALA A C 1
ATOM 2516 O O . ALA A 1 313 ? 23.419 22.579 11.417 1.00 31.98 313 ALA A O 1
ATOM 2517 N N . ASP A 1 314 ? 24.535 22.781 13.354 1.00 40.00 314 ASP A N 1
ATOM 2518 C CA . ASP A 1 314 ? 24.085 21.509 13.933 1.00 40.00 314 ASP A CA 1
ATOM 2519 C C . ASP A 1 314 ? 22.565 21.383 14.144 1.00 40.00 314 ASP A C 1
ATOM 2521 O O . ASP A 1 314 ? 21.932 22.120 14.904 1.00 40.00 314 ASP A O 1
ATOM 2525 N N . VAL A 1 315 ? 22.000 20.322 13.570 1.00 43.44 315 VAL A N 1
ATOM 2526 C CA . VAL A 1 315 ? 20.989 19.493 14.237 1.00 43.44 315 VAL A CA 1
ATOM 2527 C C . VAL A 1 315 ? 21.460 18.064 14.041 1.00 43.44 315 VAL A C 1
ATOM 2529 O O . VAL A 1 315 ? 21.683 17.677 12.899 1.00 43.44 315 VAL A O 1
ATOM 2532 N N . ASP A 1 316 ? 21.609 17.306 15.122 1.00 48.09 316 ASP A N 1
ATOM 2533 C CA . ASP A 1 316 ? 22.161 15.949 15.097 1.00 48.09 316 ASP A CA 1
ATOM 2534 C C . ASP A 1 316 ? 21.355 15.028 14.154 1.00 48.09 316 ASP A C 1
ATOM 2536 O O . ASP A 1 316 ? 20.232 14.608 14.454 1.00 48.09 316 ASP A O 1
ATOM 2540 N N . VAL A 1 317 ? 21.905 14.797 12.956 1.00 47.19 317 VAL A N 1
ATOM 2541 C CA . VAL A 1 317 ? 21.344 13.892 11.940 1.00 47.19 317 VAL A CA 1
ATOM 2542 C C . VAL A 1 317 ? 21.824 12.465 12.184 1.00 47.19 317 VAL A C 1
ATOM 2544 O O . VAL A 1 317 ? 21.109 11.529 11.838 1.00 47.19 317 VAL A O 1
ATOM 2547 N N . GLU A 1 318 ? 22.995 12.299 12.795 1.00 45.47 318 GLU A N 1
ATOM 2548 C CA . GLU A 1 318 ? 23.653 11.013 13.019 1.00 45.47 318 GLU A CA 1
ATOM 2549 C C . GLU A 1 318 ? 22.848 10.190 14.033 1.00 45.47 318 GLU A C 1
ATOM 2551 O O . GLU A 1 318 ? 22.400 9.098 13.704 1.00 45.47 318 GLU A O 1
ATOM 2556 N N . ALA A 1 319 ? 22.422 10.789 15.151 1.00 46.94 319 ALA A N 1
ATOM 2557 C CA . ALA A 1 319 ? 21.498 10.164 16.105 1.00 46.94 319 ALA A CA 1
ATOM 2558 C C . ALA A 1 319 ? 20.115 9.789 15.513 1.00 46.94 319 ALA A C 1
ATOM 2560 O O . ALA A 1 319 ? 19.395 8.961 16.077 1.00 46.94 319 ALA A O 1
ATOM 2561 N N . VAL A 1 320 ? 19.710 10.384 14.382 1.00 48.56 320 VAL A N 1
ATOM 2562 C CA . VAL A 1 320 ? 18.471 10.029 13.657 1.00 48.56 320 VAL A CA 1
ATOM 2563 C C . VAL A 1 320 ? 18.733 8.979 12.572 1.00 48.56 320 VAL A C 1
ATOM 2565 O O . VAL A 1 320 ? 17.853 8.160 12.297 1.00 48.56 320 VAL A O 1
ATOM 2568 N N . ALA A 1 321 ? 19.927 8.975 11.976 1.00 45.34 321 ALA A N 1
ATOM 2569 C CA . ALA A 1 321 ? 20.396 7.940 11.065 1.00 45.34 321 ALA A CA 1
ATOM 2570 C C . ALA A 1 321 ? 20.613 6.622 11.819 1.00 45.34 321 ALA A C 1
ATOM 2572 O O . ALA A 1 321 ? 20.019 5.621 11.431 1.00 45.34 321 ALA A O 1
ATOM 2573 N N . ASP A 1 322 ? 21.316 6.641 12.952 1.00 44.75 322 ASP A N 1
ATOM 2574 C CA . ASP A 1 322 ? 21.527 5.500 13.850 1.00 44.75 322 ASP A CA 1
ATOM 2575 C C . ASP A 1 322 ? 20.202 4.903 14.331 1.00 44.75 322 ASP A C 1
ATOM 2577 O O . ASP A 1 322 ? 20.007 3.689 14.303 1.00 44.75 322 ASP A O 1
ATOM 2581 N N . ALA A 1 323 ? 19.235 5.745 14.711 1.00 51.00 323 ALA A N 1
ATOM 2582 C CA . ALA A 1 323 ? 17.906 5.288 15.113 1.00 51.00 323 ALA A CA 1
ATOM 2583 C C . ALA A 1 323 ? 17.123 4.617 13.965 1.00 51.00 323 ALA A C 1
ATOM 2585 O O . ALA A 1 323 ? 16.240 3.799 14.225 1.00 51.00 323 ALA A O 1
ATOM 2586 N N . LEU A 1 324 ? 17.429 4.938 12.702 1.00 49.09 324 LEU A N 1
ATOM 2587 C CA . LEU A 1 324 ? 16.868 4.270 11.524 1.00 49.09 324 LEU A CA 1
ATOM 2588 C C . LEU A 1 324 ? 17.680 3.026 11.128 1.00 49.09 324 LEU A C 1
ATOM 2590 O O . LEU A 1 324 ? 17.079 2.010 10.785 1.00 49.09 324 LEU A O 1
ATOM 2594 N N . GLU A 1 325 ? 19.009 3.058 11.229 1.00 49.34 325 GLU A N 1
ATOM 2595 C CA . GLU A 1 325 ? 19.883 1.911 10.961 1.00 49.34 325 GLU A CA 1
ATOM 2596 C C . GLU A 1 325 ? 19.680 0.799 12.003 1.00 49.34 325 GLU A C 1
ATOM 2598 O O . GLU A 1 325 ? 19.641 -0.375 11.649 1.00 49.34 325 GLU A O 1
ATOM 2603 N N . HIS A 1 326 ? 19.427 1.143 13.268 1.00 46.81 326 HIS A N 1
ATOM 2604 C CA . HIS A 1 326 ? 19.068 0.182 14.312 1.00 46.81 326 HIS A CA 1
ATOM 2605 C C . HIS A 1 326 ? 17.700 -0.479 14.050 1.00 46.81 326 HIS A C 1
ATOM 2607 O O . HIS A 1 326 ? 17.525 -1.663 14.343 1.00 46.81 326 HIS A O 1
ATOM 2613 N N . ILE A 1 327 ? 16.738 0.243 13.462 1.00 49.66 327 ILE A N 1
ATOM 2614 C CA . ILE A 1 327 ? 15.453 -0.335 13.024 1.00 49.66 327 ILE A CA 1
ATOM 2615 C C . ILE A 1 327 ? 15.651 -1.231 11.787 1.00 49.66 327 ILE A C 1
ATOM 2617 O O . ILE A 1 327 ? 14.995 -2.264 11.673 1.00 49.66 327 ILE A O 1
ATOM 2621 N N . LEU A 1 328 ? 16.572 -0.877 10.885 1.00 46.44 328 LEU A N 1
ATOM 2622 C CA . LEU A 1 328 ? 16.906 -1.686 9.708 1.00 46.44 328 LEU A CA 1
ATOM 2623 C C . LEU A 1 328 ? 17.704 -2.955 10.061 1.00 46.44 328 LEU A C 1
ATOM 2625 O O . LEU A 1 328 ? 17.422 -4.000 9.482 1.00 46.44 328 LEU A O 1
ATOM 2629 N N . ARG A 1 329 ? 18.623 -2.905 11.038 1.00 41.59 329 ARG A N 1
ATOM 2630 C CA . ARG A 1 329 ? 19.347 -4.083 11.561 1.00 41.59 329 ARG A CA 1
ATOM 2631 C C . ARG A 1 329 ? 18.408 -5.121 12.172 1.00 41.59 329 ARG A C 1
ATOM 2633 O O . ARG A 1 329 ? 18.501 -6.292 11.828 1.00 41.59 329 ARG A O 1
ATOM 2640 N N . ILE A 1 330 ? 17.437 -4.692 12.985 1.00 44.50 330 ILE A N 1
ATOM 2641 C CA . ILE A 1 330 ? 16.426 -5.597 13.571 1.00 44.50 330 ILE A CA 1
ATOM 2642 C C . ILE A 1 330 ? 15.633 -6.346 12.480 1.00 44.50 330 ILE A C 1
ATOM 2644 O O . ILE A 1 330 ? 15.232 -7.486 12.688 1.00 44.50 330 ILE A O 1
ATOM 2648 N N . ALA A 1 331 ? 15.451 -5.745 11.299 1.00 39.06 331 ALA A N 1
ATOM 2649 C CA . ALA A 1 331 ? 14.810 -6.384 10.146 1.00 39.06 331 ALA A CA 1
ATOM 2650 C C . ALA A 1 331 ? 15.757 -7.258 9.286 1.00 39.06 331 ALA A C 1
ATOM 2652 O O . ALA A 1 331 ? 15.313 -7.821 8.286 1.00 39.06 331 ALA A O 1
ATOM 2653 N N . GLN A 1 332 ? 17.043 -7.358 9.640 1.00 37.56 332 G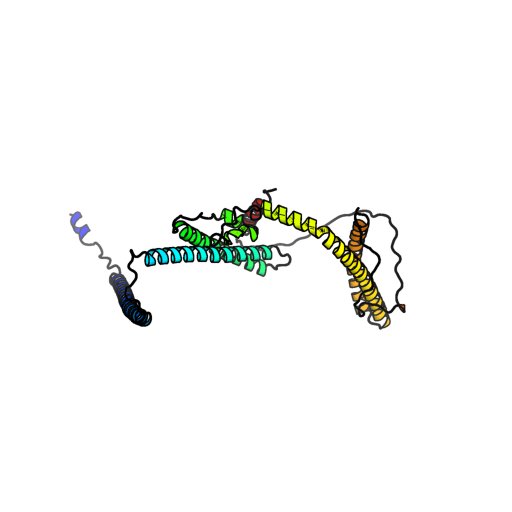LN A N 1
ATOM 2654 C CA . GLN A 1 332 ? 18.062 -8.164 8.952 1.00 37.56 332 GLN A CA 1
ATOM 2655 C C . GLN A 1 332 ? 18.599 -9.313 9.821 1.00 37.56 332 GLN A C 1
ATOM 2657 O O . GLN A 1 332 ? 18.914 -10.367 9.278 1.00 37.56 332 GLN A O 1
ATOM 2662 N N . ASP A 1 333 ? 18.607 -9.168 11.150 1.00 32.03 333 ASP A N 1
ATOM 2663 C CA . ASP A 1 333 ? 19.058 -10.193 12.112 1.00 32.03 333 ASP A CA 1
ATOM 2664 C C . ASP A 1 333 ? 18.019 -11.324 12.365 1.00 32.03 333 ASP A C 1
ATOM 2666 O O . ASP A 1 333 ? 18.082 -12.028 13.374 1.00 32.03 333 ASP A O 1
ATOM 2670 N N . ILE A 1 334 ? 17.047 -11.512 11.460 1.00 38.12 334 ILE A N 1
ATOM 2671 C CA . ILE A 1 334 ? 16.031 -12.586 11.496 1.00 38.12 334 ILE A CA 1
ATOM 2672 C C . ILE A 1 334 ? 16.161 -13.464 10.232 1.00 38.12 334 ILE A C 1
ATOM 2674 O O . ILE A 1 334 ? 15.209 -13.651 9.471 1.00 38.12 334 ILE A O 1
ATOM 2678 N N . SER A 1 335 ? 17.372 -13.979 9.989 1.00 34.03 335 SER A N 1
ATOM 2679 C CA . SER A 1 335 ? 17.702 -14.956 8.936 1.00 34.03 335 SER A CA 1
ATOM 2680 C C . SER A 1 335 ? 18.851 -15.881 9.339 1.00 34.03 335 SER A C 1
ATOM 2682 O O . SER A 1 335 ? 19.587 -15.544 10.289 1.00 34.03 335 SER A O 1
#

Sequence (335 aa):
RERVEAIRNVPVIISDGATTYATAAAETRRIETQRRHAMEIYTKTLLDIQDLEIRLGIANRWESDGEEWIAAATMLQNRRFQRAIDHLEGLVVARMFELAKVNLCDTGYKLRKHIAKALQVRSKAVKTALDRYNDAATALDPPRPTLSWEEIVNYAFLTEFDLLREGRQDIRTEPWAQPAGRVAMDQHFKLLRADEEITRLNLEIRRLVTHMQDETAFLLHHQRRLAKDGDSALAHQVHLYRMERGRFNDLHWERLRKLSREPGFSGSLSPGVSLDKHRRVPAEDVEMPEAPTTEPAPGPAPGDDAEGVDEGADVDVEAVADALEHILRIAQDIS

Radius of gyration: 37.72 Å; chains: 1; bounding box: 88×74×124 Å

pLDDT: mean 76.09, std 20.7, range [27.12, 97.38]

Secondary structure (DSSP, 8-state):
-TTTGGGTT-------HHHHHHHHHHHHHHHHHHHHHHHHHHHHHHHHHHHHHHHHT--SPPPTTSHHHHHHHHHHHHHHHHHHHHHHHHHHHHHHHHHHHHSSTT--HHHHHHHHHHHHHHHHHHHHHHHHHHHHHHTSSSPPPPPPHHHHHH--SGGGGTTTTTTT--GGGSTTTSHHHHHHHHHHHHHHTHHHHHHHHHHHHHHHHHHHHHHHHHHHHHHHHHHHHT-HHHHHHHHHHHHHHHHHHHHHHHHHHHHTTSTT-----S----S-SSSPPPGGG--PPPPPPP----------------------SHHHHHHHHHHHHHTTS--